Protein AF-A0A2E1HA72-F1 (afdb_monomer)

Solvent-accessible surface area (backbone atoms only — not comparable to full-atom values): 13567 Å² total; per-residue (Å²): 108,31,70,56,34,41,75,70,63,57,32,69,36,54,59,66,61,37,49,49,40,47,52,34,41,75,66,60,31,50,67,62,32,28,27,37,33,69,56,62,32,51,52,33,50,20,45,66,50,75,54,66,67,40,64,86,68,54,66,72,65,57,43,38,34,41,42,39,74,89,46,57,86,56,93,68,49,72,66,42,52,63,40,12,64,56,40,56,48,30,73,73,40,73,60,49,42,76,44,93,83,42,22,38,33,33,32,86,85,65,42,34,40,37,36,31,25,41,51,59,96,49,65,94,78,49,76,81,55,42,81,46,89,19,84,82,34,44,31,34,43,62,38,88,74,33,58,56,57,71,68,42,60,72,43,73,25,71,30,30,15,57,74,18,44,78,29,66,39,31,22,53,29,61,68,60,50,18,42,50,28,43,55,50,33,70,40,88,90,44,57,66,73,56,20,55,50,29,36,52,49,13,52,43,44,29,51,46,30,69,75,51,33,76,91,58,54,89,86,42,72,82,55,69,78,44,56,66,84,45,51,75,46,47,60,78,57,56,53,95,69,82,72,75,92,67,90,59

Secondary structure (DSSP, 8-state):
-HHHHHHTT---B-HHHHHHHHHHHHTT-BTTTEEEEGGGHHHHHHHHHTS---HHHH--SEEEEEE-GGGTTS---HHHHHHHHHHHHHHH-TT-EEPTTSSEEE-TT--EEEEEEEPPTTTTTSPP-BSS--TTPPBPEEETTHHHHHHS-EEEEEEEBTTS-EEEEEEE-HHHHHHHHHHHHT-TTS-HHHHHHHHHHHHHHHHHHHHH-TTS-TT-GGGGGS-HHHHTTHHHHS-SS--S----

Mean predicted aligned error: 5.71 Å

Foldseek 3Di:
DLVVLLVVVQADQAPLNQLLLVLCVVQVNDQQFKAWADLNVQLQLCQQQVHDADCVLNDDLEIEIEGDLVRLPDDTDPQCQACNSQSSSCVSPVQWDDDPPQQWIAGPVRRIYGAAYAADPCNPPDPFRFSYPHDSHGGHHHDHPCPVQSVADKDWGWGAHSSSDTGIHIHTDLLSQLLVLQLQLPDPPHDPVSSVSSNVSSLVSLLSCVPRVVVRDLPDPSCVSPDPSSNVCSCVSDDPDSPDDDRD

Radius of gyration: 17.94 Å; Cα contacts (8 Å, |Δi|>4): 443; chains: 1; bounding box: 42×53×46 Å

Nearest PDB structures (foldseek):
  8ezj-assembly1_B  TM=8.153E-01  e=5.989E+00  Saccharomyces cerevisiae
  8ezj-assembly1_A  TM=8.157E-01  e=6.329E+00  Saccharomyces cerevisiae
  7urr-assembly1_A  TM=7.270E-01  e=7.470E+00  Saccharomyces cerevisiae
  7ut4-assembly1_B  TM=7.333E-01  e=7.470E+00  Saccharomyces cerevisiae
  1b7e-assembly1_A-2  TM=2.853E-01  e=9.316E+00  Escherichia coli

Sequence (248 aa):
MAPVNRALGLGRVPVIAARIARRLLEERLLGTSVSIVGTNALFCYEAMAGGHFSNDLAATEDIDLLFDCRMRMQIVSEELSAAGLIGILKSVDRSFERLSGGFRVVNRDNYLVDLIAPMSKNAVRSPPQSLTDAEGDLVAAEIPGLQWLVSAPKVTAMAIDMRGLPVQLHCVDPRAFAVHKLWLSDRGDRDPPKRMRDRAQAMAVAQVVRRHLPNLRFDDRSLETLPKALRNRLSELSPEDPGPDADW

pLDDT: mean 88.09, std 10.03, range [52.41, 98.31]

Structure (mmCIF, N/CA/C/O backbone):
data_AF-A0A2E1HA72-F1
#
_entry.id   AF-A0A2E1HA72-F1
#
loop_
_atom_site.group_PDB
_atom_site.id
_atom_site.type_symbol
_atom_site.label_atom_id
_atom_site.label_alt_id
_atom_site.label_comp_id
_atom_site.label_asym_id
_atom_site.label_entity_id
_atom_site.label_seq_id
_atom_site.pdbx_PDB_ins_code
_atom_site.Cartn_x
_atom_site.Cartn_y
_atom_site.Cartn_z
_atom_site.occupancy
_atom_site.B_iso_or_equiv
_atom_site.auth_seq_id
_atom_site.auth_comp_id
_atom_site.auth_asym_id
_atom_site.auth_atom_id
_atom_site.pdbx_PDB_model_num
ATOM 1 N N . MET A 1 1 ? -17.181 -22.883 -2.810 1.00 76.56 1 MET A N 1
ATOM 2 C CA . MET A 1 1 ? -16.049 -22.407 -3.640 1.00 76.56 1 MET A CA 1
ATOM 3 C C . MET A 1 1 ? -14.733 -22.272 -2.876 1.00 76.56 1 MET A C 1
ATOM 5 O O . MET A 1 1 ? -13.730 -22.718 -3.405 1.00 76.56 1 MET A O 1
ATOM 9 N N . ALA A 1 2 ? -14.692 -21.763 -1.634 1.00 86.31 2 ALA A N 1
ATOM 10 C CA . ALA A 1 2 ? -13.410 -21.574 -0.929 1.00 86.31 2 ALA A CA 1
ATOM 11 C C . ALA A 1 2 ? -12.513 -22.829 -0.790 1.00 86.31 2 ALA A C 1
ATOM 13 O O . ALA A 1 2 ? -11.317 -22.719 -1.049 1.00 86.31 2 ALA A O 1
ATOM 14 N N . PRO A 1 3 ? -13.033 -24.032 -0.465 1.00 90.00 3 PRO A N 1
ATOM 15 C CA . PRO A 1 3 ? -12.208 -25.244 -0.450 1.00 90.00 3 PRO A CA 1
ATOM 16 C C . PRO A 1 3 ? -11.612 -25.596 -1.820 1.00 90.00 3 PRO A C 1
ATOM 18 O O . PRO A 1 3 ? -10.469 -26.029 -1.882 1.00 90.00 3 PRO A O 1
ATOM 21 N N . VAL A 1 4 ? -12.358 -25.353 -2.904 1.00 91.19 4 VAL A N 1
ATOM 22 C CA . VAL A 1 4 ? -11.904 -25.586 -4.285 1.00 91.19 4 VAL A CA 1
ATOM 23 C C . VAL A 1 4 ? -10.767 -24.631 -4.632 1.00 91.19 4 VAL A C 1
ATOM 25 O O . VAL A 1 4 ? -9.721 -25.071 -5.086 1.00 91.19 4 VAL A O 1
ATOM 28 N N . ASN A 1 5 ? -10.921 -23.341 -4.328 1.00 90.00 5 ASN A N 1
ATOM 29 C CA . ASN A 1 5 ? -9.884 -22.345 -4.593 1.00 90.00 5 ASN A CA 1
ATOM 30 C C . ASN A 1 5 ? -8.575 -22.651 -3.850 1.00 90.00 5 ASN A C 1
ATOM 32 O O . ASN A 1 5 ? -7.496 -22.462 -4.404 1.00 90.00 5 ASN A O 1
ATOM 36 N N . ARG A 1 6 ? -8.665 -23.159 -2.610 1.00 88.44 6 ARG A N 1
ATOM 37 C CA . ARG A 1 6 ? -7.486 -23.632 -1.869 1.00 88.44 6 ARG A CA 1
ATOM 38 C C . ARG A 1 6 ? -6.869 -24.873 -2.502 1.00 88.44 6 ARG A C 1
ATOM 40 O O . ARG A 1 6 ? -5.656 -24.928 -2.635 1.00 88.44 6 ARG A O 1
ATOM 47 N N . ALA A 1 7 ? -7.692 -25.849 -2.888 1.00 88.50 7 ALA A N 1
ATOM 48 C CA . ALA A 1 7 ? -7.218 -27.074 -3.530 1.00 88.50 7 ALA A CA 1
ATOM 49 C C . ALA A 1 7 ? -6.505 -26.796 -4.865 1.00 88.50 7 ALA A C 1
ATOM 51 O O . ALA A 1 7 ? -5.557 -27.493 -5.203 1.00 88.50 7 ALA A O 1
ATOM 52 N N . LEU A 1 8 ? -6.927 -25.753 -5.585 1.00 88.44 8 LEU A N 1
ATOM 53 C CA . LEU A 1 8 ? -6.305 -25.288 -6.826 1.00 88.44 8 LEU A CA 1
ATOM 54 C C . LEU A 1 8 ? -5.104 -24.347 -6.609 1.00 88.44 8 LEU A C 1
ATOM 56 O O . LEU A 1 8 ? -4.550 -23.853 -7.584 1.00 88.44 8 LEU A O 1
ATOM 60 N N . GLY A 1 9 ? -4.712 -24.060 -5.362 1.00 86.38 9 GLY A N 1
ATOM 61 C CA . GLY A 1 9 ? -3.560 -23.200 -5.067 1.00 86.38 9 GLY A CA 1
ATOM 62 C C . GLY A 1 9 ? -3.749 -21.719 -5.419 1.00 86.38 9 GLY A C 1
ATOM 63 O O . GLY A 1 9 ? -2.774 -20.982 -5.461 1.00 86.38 9 GLY A O 1
ATOM 64 N N . LEU A 1 10 ? -4.986 -21.258 -5.635 1.00 88.50 10 LEU A N 1
ATOM 65 C CA . LEU A 1 10 ? -5.275 -19.885 -6.082 1.00 88.50 10 LEU A CA 1
ATOM 66 C C . LEU A 1 10 ? -5.125 -18.830 -4.972 1.00 88.50 10 LEU A C 1
ATOM 68 O O . LEU A 1 10 ? -5.206 -17.632 -5.234 1.00 88.50 10 LEU A O 1
ATOM 72 N N . GLY A 1 11 ? -4.990 -19.261 -3.716 1.00 92.06 11 GLY A N 1
ATOM 73 C CA . GLY A 1 11 ? -4.939 -18.375 -2.556 1.00 92.06 11 GLY A CA 1
ATOM 74 C C . GLY A 1 11 ? -3.577 -17.707 -2.397 1.00 92.06 11 GLY A C 1
ATOM 75 O O . GLY A 1 11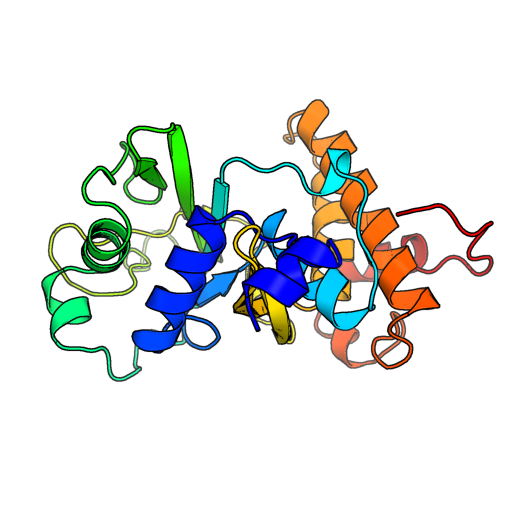 ? -2.599 -18.378 -2.078 1.00 92.06 11 GLY A O 1
ATOM 76 N N . ARG A 1 12 ? -3.537 -16.382 -2.553 1.00 92.50 12 ARG A N 1
ATOM 77 C CA . ARG A 1 12 ? -2.300 -15.583 -2.517 1.00 92.50 12 ARG A CA 1
ATOM 78 C C . ARG A 1 12 ? -2.311 -14.492 -1.459 1.00 92.50 12 ARG A C 1
ATOM 80 O O . ARG A 1 12 ? -1.316 -14.292 -0.773 1.00 92.50 12 ARG A O 1
ATOM 87 N N . VAL A 1 13 ? -3.448 -13.816 -1.284 1.00 96.12 13 VAL A N 1
ATOM 88 C CA . VAL A 1 13 ? -3.533 -12.666 -0.373 1.00 96.12 13 VAL A CA 1
ATOM 89 C C . VAL A 1 13 ? -3.449 -13.137 1.086 1.00 96.12 13 VAL A C 1
ATOM 91 O O . VAL A 1 13 ? -4.233 -14.017 1.476 1.00 96.12 13 VAL A O 1
ATOM 94 N N . PRO A 1 14 ? -2.578 -12.540 1.925 1.00 96.12 14 PRO A N 1
ATOM 95 C CA . PRO A 1 14 ? -2.540 -12.822 3.351 1.00 96.12 14 PRO A CA 1
ATOM 96 C C . PRO A 1 14 ? -3.916 -12.670 4.001 1.00 96.12 14 PRO A C 1
ATOM 98 O O . PRO A 1 14 ? -4.657 -11.729 3.718 1.00 96.12 14 PRO A O 1
ATOM 101 N N . VAL A 1 15 ? -4.276 -13.594 4.896 1.00 96.50 15 VAL A N 1
ATOM 102 C CA . VAL A 1 15 ? -5.634 -13.651 5.465 1.00 96.50 15 VAL A CA 1
ATOM 103 C C . VAL A 1 15 ? -5.998 -12.353 6.184 1.00 96.50 15 VAL A C 1
ATOM 105 O O . VAL A 1 15 ? -7.121 -11.873 6.046 1.00 96.50 15 VAL A O 1
ATOM 108 N N . ILE A 1 16 ? -5.065 -11.779 6.947 1.00 97.38 16 ILE A N 1
ATOM 109 C CA . ILE A 1 16 ? -5.300 -10.532 7.678 1.00 97.38 16 ILE A CA 1
ATOM 110 C C . ILE A 1 16 ? -5.476 -9.342 6.724 1.00 97.38 16 ILE A C 1
ATOM 112 O O . ILE A 1 16 ? -6.478 -8.636 6.842 1.00 97.38 16 ILE A O 1
ATOM 116 N N . ALA A 1 17 ? -4.614 -9.204 5.708 1.00 97.50 17 ALA A N 1
ATOM 117 C CA . ALA A 1 17 ? -4.738 -8.195 4.653 1.00 97.50 17 ALA A CA 1
ATOM 118 C C . ALA A 1 17 ? -6.097 -8.293 3.944 1.00 97.50 17 ALA A C 1
ATOM 120 O O . ALA A 1 17 ? -6.796 -7.296 3.768 1.00 97.50 17 ALA A O 1
ATOM 121 N N . ALA A 1 18 ? -6.523 -9.514 3.607 1.00 97.94 18 ALA A N 1
ATOM 122 C CA . ALA A 1 18 ? -7.797 -9.751 2.946 1.00 97.94 18 ALA A CA 1
ATOM 123 C C . ALA A 1 18 ? -9.003 -9.390 3.825 1.00 97.94 18 ALA A C 1
ATOM 125 O O . ALA A 1 18 ? -9.989 -8.842 3.334 1.00 97.94 18 ALA A O 1
ATOM 126 N N . ARG A 1 19 ? -8.944 -9.680 5.131 1.00 98.06 19 ARG A N 1
ATOM 127 C CA . ARG A 1 19 ? -10.002 -9.294 6.078 1.00 98.06 19 ARG A CA 1
ATOM 128 C C . ARG A 1 19 ? -10.087 -7.777 6.241 1.00 98.06 19 ARG A C 1
ATOM 130 O O . ARG A 1 19 ? -11.197 -7.256 6.251 1.00 98.06 19 ARG A O 1
ATOM 137 N N . ILE A 1 20 ? -8.946 -7.086 6.312 1.00 97.75 20 ILE A N 1
ATOM 138 C CA . ILE A 1 20 ? -8.890 -5.617 6.338 1.00 97.75 20 ILE A CA 1
ATOM 139 C C . ILE A 1 20 ? -9.499 -5.047 5.055 1.00 97.75 20 ILE A C 1
ATOM 141 O O . ILE A 1 20 ? -10.403 -4.223 5.134 1.00 97.75 20 ILE A O 1
ATOM 145 N N . ALA A 1 21 ? -9.082 -5.529 3.881 1.00 98.00 21 ALA A N 1
ATOM 146 C CA . ALA A 1 21 ? -9.599 -5.056 2.598 1.00 98.00 21 ALA A CA 1
ATOM 147 C C . ALA A 1 21 ? -11.123 -5.235 2.472 1.00 98.00 21 ALA A C 1
ATOM 149 O O . ALA A 1 21 ? -11.813 -4.299 2.074 1.00 98.00 21 ALA A O 1
ATOM 150 N N . ARG A 1 22 ? -11.667 -6.396 2.873 1.00 97.75 22 ARG A N 1
ATOM 151 C CA . ARG A 1 22 ? -13.124 -6.626 2.906 1.00 97.75 22 ARG A CA 1
ATOM 152 C C . ARG A 1 22 ? -13.832 -5.637 3.822 1.00 97.75 22 ARG A C 1
ATOM 154 O O . ARG A 1 22 ? -14.803 -5.024 3.399 1.00 97.75 22 ARG A O 1
ATOM 161 N N . ARG A 1 23 ? -13.320 -5.443 5.040 1.00 95.62 23 ARG A N 1
ATOM 162 C CA . ARG A 1 23 ? -13.934 -4.523 6.000 1.00 95.62 23 ARG A CA 1
ATOM 163 C C . ARG A 1 23 ? -13.892 -3.075 5.501 1.00 95.62 23 ARG A C 1
ATOM 165 O O . ARG A 1 23 ? -14.891 -2.377 5.580 1.00 95.62 23 ARG A O 1
ATOM 172 N N . LEU A 1 24 ? -12.778 -2.632 4.917 1.00 94.56 24 LEU A N 1
ATOM 173 C CA . LEU A 1 24 ? -12.675 -1.297 4.315 1.00 94.56 24 LEU A CA 1
ATOM 174 C C . LEU A 1 24 ? -13.608 -1.116 3.109 1.00 94.56 24 LEU A C 1
ATOM 176 O O . LEU A 1 24 ? -14.067 -0.004 2.858 1.00 94.56 24 LEU A O 1
ATOM 180 N N . LEU A 1 25 ? -13.876 -2.179 2.350 1.00 94.38 25 LEU A N 1
ATOM 181 C CA . LEU A 1 25 ? -14.833 -2.152 1.245 1.00 94.38 25 LEU A CA 1
ATOM 182 C C . LEU A 1 25 ? -16.283 -2.073 1.749 1.00 94.38 25 LEU A C 1
ATOM 184 O O . LEU A 1 25 ? -17.063 -1.291 1.212 1.00 94.38 25 LEU A O 1
ATOM 188 N N . GLU A 1 26 ? -16.633 -2.840 2.789 1.00 92.62 26 GLU A N 1
ATOM 189 C CA . GLU A 1 26 ? -17.944 -2.782 3.460 1.00 92.62 26 GLU A CA 1
ATOM 190 C C . GLU A 1 26 ? -18.249 -1.365 3.970 1.00 92.62 26 GLU A C 1
ATOM 192 O O . GLU A 1 26 ? -19.347 -0.854 3.753 1.00 92.62 26 GLU A O 1
ATOM 197 N N . GLU A 1 27 ? -17.245 -0.699 4.547 1.00 89.25 27 GLU A N 1
ATOM 198 C CA . GLU A 1 27 ? -17.323 0.689 5.026 1.00 89.25 27 GLU A CA 1
ATOM 199 C C . GLU A 1 27 ? -17.194 1.742 3.905 1.00 89.25 27 GLU A C 1
ATOM 201 O O . GLU A 1 27 ? -17.138 2.939 4.181 1.00 89.25 27 GLU A O 1
ATOM 206 N N . ARG A 1 28 ? -17.141 1.323 2.629 1.00 89.81 28 ARG A N 1
ATOM 207 C CA . ARG A 1 28 ? -17.008 2.197 1.443 1.00 89.81 28 ARG A CA 1
ATOM 208 C C . ARG A 1 28 ? -15.781 3.119 1.473 1.00 89.81 28 ARG A C 1
ATOM 210 O O . ARG A 1 28 ? -15.797 4.214 0.915 1.00 89.81 28 ARG A O 1
ATOM 217 N N . LEU A 1 29 ? -14.700 2.672 2.106 1.00 90.62 29 LEU A N 1
ATOM 218 C CA . LEU A 1 29 ? -13.422 3.386 2.147 1.00 90.62 29 LEU A CA 1
ATOM 219 C C . LEU A 1 29 ? -12.485 2.944 1.031 1.00 90.62 29 LEU A C 1
ATOM 221 O O . LEU A 1 29 ? -11.860 3.775 0.364 1.00 90.62 29 LEU A O 1
ATOM 225 N N . LEU A 1 30 ? -12.380 1.629 0.829 1.00 93.88 30 LEU A N 1
ATOM 226 C CA . LEU A 1 30 ? -11.466 1.055 -0.148 1.00 93.88 30 LEU A CA 1
ATOM 227 C C . LEU A 1 30 ? -11.945 1.349 -1.575 1.00 93.88 30 LEU A C 1
ATOM 229 O O . LEU A 1 30 ? -13.051 0.986 -1.957 1.00 93.88 30 LEU A O 1
ATOM 233 N N . GLY A 1 31 ? -11.088 1.993 -2.367 1.00 89.50 31 GLY A N 1
ATOM 234 C CA . GLY A 1 31 ? -11.409 2.456 -3.719 1.00 89.50 31 GLY A CA 1
ATOM 235 C C . GLY A 1 31 ? -12.044 3.840 -3.777 1.00 89.50 31 GLY A C 1
ATOM 236 O O . GLY A 1 31 ? -12.343 4.321 -4.867 1.00 89.50 31 GLY A O 1
ATOM 237 N N . THR A 1 32 ? -12.241 4.482 -2.627 1.00 89.19 32 THR A N 1
ATOM 238 C CA . THR A 1 32 ? -12.922 5.771 -2.518 1.00 89.19 32 THR A CA 1
ATOM 239 C C . THR A 1 32 ? -12.019 6.797 -1.851 1.00 89.19 32 THR A C 1
ATOM 241 O O . THR A 1 32 ? -11.465 7.658 -2.529 1.00 89.19 32 THR A O 1
ATOM 244 N N . SER A 1 33 ? -11.816 6.679 -0.540 1.00 89.06 33 SER A N 1
ATOM 245 C CA . SER A 1 33 ? -10.907 7.532 0.228 1.00 89.06 33 SER A CA 1
ATOM 246 C C . SER A 1 33 ? -9.554 6.867 0.463 1.00 89.06 33 SER A C 1
ATOM 248 O O . SER A 1 33 ? -8.567 7.562 0.683 1.00 89.06 33 SER A O 1
ATOM 250 N N . VAL A 1 34 ? -9.480 5.536 0.381 1.00 92.88 34 VAL A N 1
ATOM 251 C CA . VAL A 1 34 ? -8.259 4.761 0.610 1.00 92.88 34 VAL A CA 1
ATOM 252 C C . VAL A 1 34 ? -7.985 3.823 -0.561 1.00 92.88 34 VAL A C 1
ATOM 254 O O . VAL A 1 34 ? -8.894 3.229 -1.134 1.00 92.88 34 VAL A O 1
ATOM 257 N N . SER A 1 35 ? -6.716 3.658 -0.922 1.00 95.81 35 SER A N 1
ATOM 258 C CA . SER A 1 35 ? -6.252 2.627 -1.860 1.00 95.81 35 SER A CA 1
ATOM 259 C C . SER A 1 35 ? -5.101 1.833 -1.253 1.00 95.81 35 SER A C 1
ATOM 261 O O . SER A 1 35 ? -4.278 2.389 -0.532 1.00 95.81 35 SER A O 1
ATOM 263 N N . ILE A 1 36 ? -5.012 0.546 -1.578 1.00 97.19 36 ILE A N 1
ATOM 264 C CA . ILE A 1 36 ? -3.886 -0.303 -1.187 1.00 97.19 36 ILE A CA 1
ATOM 265 C C . ILE A 1 36 ? -2.674 0.060 -2.048 1.00 97.19 36 ILE A C 1
ATOM 267 O O . ILE A 1 36 ? -2.761 0.173 -3.276 1.00 97.19 36 ILE A O 1
ATOM 271 N N . VAL A 1 37 ? -1.534 0.251 -1.392 1.00 96.00 37 VAL A N 1
ATOM 272 C CA . VAL A 1 37 ? -0.237 0.494 -2.030 1.00 96.00 37 VAL A CA 1
ATOM 273 C C . VAL A 1 37 ? 0.825 -0.423 -1.419 1.00 96.00 37 VAL A C 1
ATOM 275 O O . VAL A 1 37 ? 0.505 -1.375 -0.708 1.00 96.00 37 VAL A O 1
ATOM 278 N N . GLY A 1 38 ? 2.095 -0.193 -1.757 1.00 93.69 38 GLY A N 1
ATOM 279 C CA . GLY A 1 38 ? 3.188 -1.025 -1.258 1.00 93.69 38 GLY A CA 1
ATOM 280 C C . GLY A 1 38 ? 3.124 -2.454 -1.798 1.00 93.69 38 GLY A C 1
ATOM 281 O O . GLY A 1 38 ? 2.580 -2.704 -2.874 1.00 93.69 38 GLY A O 1
ATOM 282 N N . THR A 1 39 ? 3.706 -3.400 -1.067 1.00 95.12 39 THR A N 1
ATOM 283 C CA . THR A 1 39 ? 3.839 -4.792 -1.528 1.00 95.12 39 THR A CA 1
ATOM 284 C C . THR A 1 39 ? 2.485 -5.469 -1.764 1.00 95.12 39 THR A C 1
ATOM 286 O O . THR A 1 39 ? 2.346 -6.234 -2.714 1.00 95.12 39 THR A O 1
ATOM 289 N N . ASN A 1 40 ? 1.445 -5.133 -0.993 1.00 96.75 40 ASN A N 1
ATOM 290 C CA . ASN A 1 40 ? 0.113 -5.730 -1.163 1.00 96.75 40 ASN A CA 1
ATOM 291 C C . ASN A 1 40 ? -0.551 -5.384 -2.507 1.00 96.75 40 ASN A C 1
ATOM 293 O O . ASN A 1 40 ? -1.447 -6.106 -2.946 1.00 96.75 40 ASN A O 1
ATOM 297 N N . ALA A 1 41 ? -0.106 -4.323 -3.192 1.00 97.62 41 ALA A N 1
ATOM 298 C CA . ALA A 1 41 ? -0.587 -4.015 -4.535 1.00 97.62 41 ALA A CA 1
ATOM 299 C C . ALA A 1 41 ? -0.221 -5.110 -5.553 1.00 97.62 41 ALA A C 1
ATOM 301 O O . ALA A 1 41 ? -0.970 -5.312 -6.509 1.00 97.62 41 ALA A O 1
ATOM 302 N N . LEU A 1 42 ? 0.864 -5.861 -5.315 1.00 97.56 42 LEU A N 1
ATOM 303 C CA . LEU A 1 42 ? 1.286 -6.959 -6.184 1.00 97.56 42 LEU A CA 1
ATOM 304 C C . LEU A 1 42 ? 0.188 -8.014 -6.341 1.00 97.56 42 LEU A C 1
ATOM 306 O O . LEU A 1 42 ? -0.063 -8.436 -7.461 1.00 97.56 42 LEU A O 1
ATOM 310 N N . PHE A 1 43 ? -0.549 -8.356 -5.279 1.00 97.44 43 PHE A N 1
ATOM 311 C CA . PHE A 1 43 ? -1.649 -9.327 -5.360 1.00 97.44 43 PHE A CA 1
ATOM 312 C C . PHE A 1 43 ? -2.814 -8.865 -6.249 1.00 97.44 43 PHE A C 1
ATOM 314 O O . PHE A 1 43 ? -3.529 -9.683 -6.826 1.00 97.44 43 PHE A O 1
ATOM 321 N N . CYS A 1 44 ? -3.020 -7.551 -6.378 1.00 97.81 44 CYS A N 1
ATOM 322 C CA . CYS A 1 44 ? -3.987 -7.011 -7.332 1.00 97.81 44 CYS A CA 1
ATOM 323 C C . CYS A 1 44 ? -3.486 -7.224 -8.763 1.00 97.81 44 CYS A C 1
ATOM 325 O O . CYS A 1 44 ? -4.241 -7.668 -9.623 1.00 97.81 44 CYS A O 1
ATOM 327 N N . TYR A 1 45 ? -2.196 -6.987 -9.002 1.00 97.75 45 TYR A N 1
ATOM 328 C CA . TYR A 1 45 ? -1.584 -7.168 -10.316 1.00 97.75 45 TYR A CA 1
ATOM 329 C C . TYR A 1 45 ? -1.475 -8.649 -10.712 1.00 97.75 45 TYR A C 1
ATOM 331 O O . TYR A 1 45 ? -1.712 -8.962 -11.873 1.00 97.75 45 TYR A O 1
ATOM 339 N N . GLU A 1 46 ? -1.229 -9.558 -9.758 1.00 96.25 46 GLU A N 1
ATOM 340 C CA . GLU A 1 46 ? -1.351 -11.017 -9.938 1.00 96.25 46 GLU A CA 1
ATOM 341 C C . GLU A 1 46 ? -2.735 -11.382 -10.487 1.00 96.25 46 GLU A C 1
ATOM 343 O O . GLU A 1 46 ? -2.854 -12.042 -11.520 1.00 96.25 46 GLU A O 1
ATOM 348 N N . ALA A 1 47 ? -3.791 -10.892 -9.826 1.00 96.56 47 ALA A N 1
ATOM 349 C CA . ALA A 1 47 ? -5.171 -11.161 -10.212 1.00 96.56 47 ALA A CA 1
ATOM 350 C C . ALA A 1 47 ? -5.543 -10.553 -11.576 1.00 96.56 47 ALA A C 1
ATOM 352 O O . ALA A 1 47 ? -6.325 -11.148 -12.312 1.00 96.56 47 ALA A O 1
ATOM 353 N N . MET A 1 48 ? -4.982 -9.392 -11.932 1.00 97.12 48 MET A N 1
ATOM 354 C CA . MET A 1 48 ? -5.175 -8.788 -13.257 1.00 97.12 48 MET A CA 1
ATOM 355 C C . MET A 1 48 ? -4.460 -9.571 -14.363 1.00 97.12 48 MET A C 1
ATOM 357 O O . MET A 1 48 ? -4.999 -9.701 -15.459 1.00 97.12 48 MET A O 1
ATOM 361 N N . ALA A 1 49 ? -3.245 -10.051 -14.093 1.00 95.25 49 ALA A N 1
ATOM 362 C CA . ALA A 1 49 ? -2.379 -10.693 -15.079 1.00 95.25 49 ALA A CA 1
ATOM 363 C C . ALA A 1 49 ? -2.606 -12.208 -15.212 1.00 95.25 49 ALA A C 1
ATOM 365 O O . ALA A 1 49 ? -2.163 -12.801 -16.193 1.00 95.25 49 ALA A O 1
ATOM 366 N N . GLY A 1 50 ? -3.277 -12.837 -14.243 1.00 92.44 50 GLY A N 1
ATOM 367 C CA . GLY A 1 50 ? -3.508 -14.282 -14.233 1.00 92.44 50 GLY A CA 1
ATOM 368 C C . GLY A 1 50 ? -2.260 -15.104 -13.891 1.00 92.44 50 GLY A C 1
ATOM 369 O O . GLY A 1 50 ? -2.107 -16.208 -14.405 1.00 92.44 50 GLY A O 1
ATOM 370 N N . GLY A 1 51 ? -1.372 -14.577 -13.042 1.00 91.31 51 GLY A N 1
ATOM 371 C CA . GLY A 1 51 ? -0.140 -15.250 -12.609 1.00 91.31 51 GLY A CA 1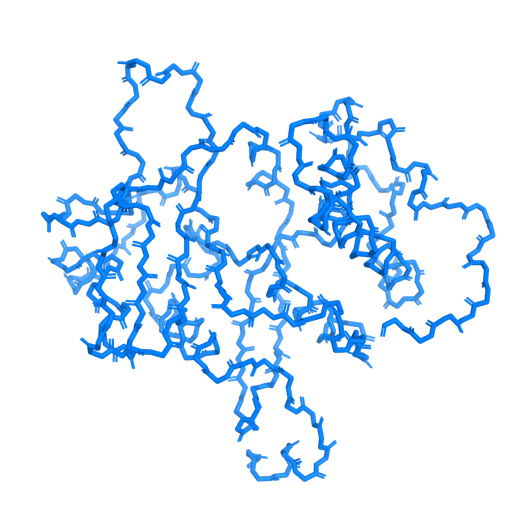
ATOM 372 C C . GLY A 1 51 ? 0.273 -14.856 -11.190 1.00 91.31 51 GLY A C 1
ATOM 373 O O . GLY A 1 51 ? -0.481 -14.175 -10.493 1.00 91.31 51 GLY A O 1
ATOM 374 N N . HIS A 1 52 ? 1.457 -15.280 -10.749 1.00 92.38 52 HIS A N 1
ATOM 375 C CA . HIS A 1 52 ? 1.958 -15.023 -9.396 1.00 92.38 52 HIS A CA 1
ATOM 376 C C . HIS A 1 52 ? 3.350 -14.424 -9.437 1.00 92.38 52 HIS A C 1
ATOM 378 O O . HIS A 1 52 ? 4.166 -14.904 -10.210 1.00 92.38 52 HIS A O 1
ATOM 384 N N . PHE A 1 53 ? 3.597 -13.433 -8.57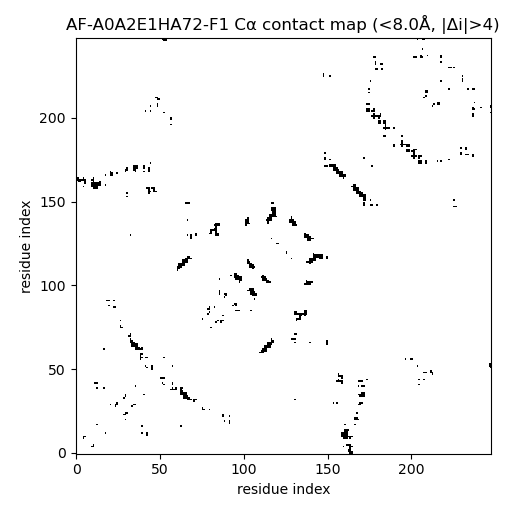5 1.00 93.69 53 PHE A N 1
ATOM 385 C CA . PHE A 1 53 ? 4.953 -13.002 -8.274 1.00 93.69 53 PHE A CA 1
ATOM 386 C C . PHE A 1 53 ? 5.626 -14.026 -7.360 1.00 93.69 53 PHE A C 1
ATOM 388 O O . PHE A 1 53 ? 4.990 -14.657 -6.503 1.00 93.69 53 PHE A O 1
ATOM 395 N N . SER A 1 54 ? 6.942 -14.115 -7.470 1.00 91.44 54 SER A N 1
ATOM 396 C CA . SER A 1 54 ? 7.815 -14.830 -6.559 1.00 91.44 54 SER A CA 1
ATOM 397 C C . SER A 1 54 ? 7.546 -14.411 -5.112 1.00 91.44 54 SER A C 1
ATOM 399 O O . SER A 1 54 ? 7.283 -13.245 -4.791 1.00 91.44 54 SER A O 1
ATOM 401 N N . ASN A 1 55 ? 7.611 -15.384 -4.201 1.00 87.88 55 ASN A N 1
ATOM 402 C CA . ASN A 1 55 ? 7.310 -15.139 -2.790 1.00 87.88 55 ASN A CA 1
ATOM 403 C C . ASN A 1 55 ? 8.249 -14.088 -2.176 1.00 87.88 55 ASN A C 1
ATOM 405 O O . ASN A 1 55 ? 7.808 -13.309 -1.339 1.00 87.88 55 ASN A O 1
ATOM 409 N N . ASP A 1 56 ? 9.497 -13.999 -2.638 1.00 88.94 56 ASP A N 1
ATOM 410 C CA . ASP A 1 56 ? 10.470 -13.010 -2.159 1.00 88.94 56 ASP A CA 1
ATOM 411 C C . ASP A 1 56 ? 10.068 -11.562 -2.492 1.00 88.94 56 ASP A C 1
ATOM 413 O O . ASP A 1 56 ? 10.376 -10.635 -1.733 1.00 88.94 56 ASP A O 1
ATOM 417 N N . LEU 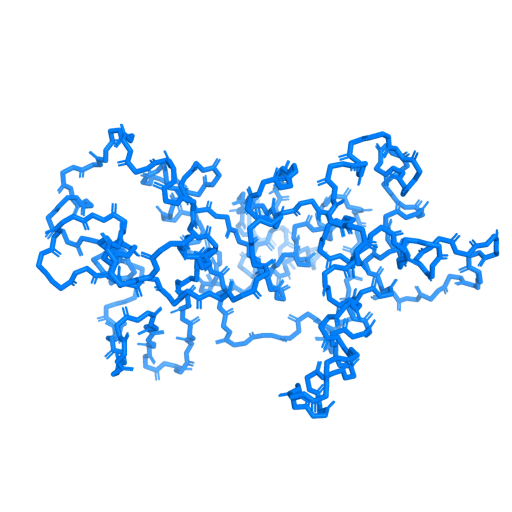A 1 57 ? 9.357 -11.353 -3.608 1.00 89.81 57 LEU A N 1
ATOM 418 C CA . LEU A 1 57 ? 8.820 -10.046 -3.991 1.00 89.81 57 LEU A CA 1
ATOM 419 C C . LEU A 1 57 ? 7.523 -9.711 -3.256 1.00 89.81 57 LEU A C 1
ATOM 421 O O . LEU A 1 57 ? 7.312 -8.544 -2.914 1.00 89.81 57 LEU A O 1
ATOM 425 N N . ALA A 1 58 ? 6.667 -10.713 -3.042 1.00 89.00 58 ALA A N 1
ATOM 426 C CA . ALA A 1 58 ? 5.339 -10.555 -2.453 1.00 89.00 58 ALA A CA 1
ATOM 427 C C . ALA A 1 58 ? 5.313 -10.656 -0.917 1.00 89.00 58 ALA A C 1
ATOM 429 O O . ALA A 1 58 ? 4.298 -10.319 -0.309 1.00 89.00 58 ALA A O 1
ATOM 430 N N . ALA A 1 59 ? 6.400 -11.094 -0.275 1.00 87.81 59 ALA A N 1
ATOM 431 C CA . ALA A 1 59 ? 6.482 -11.207 1.177 1.00 87.81 59 ALA A CA 1
ATOM 432 C C . ALA A 1 59 ? 6.320 -9.838 1.860 1.00 87.81 59 ALA A C 1
ATOM 434 O O . ALA A 1 59 ? 7.086 -8.898 1.626 1.00 87.81 59 ALA A O 1
ATOM 435 N N . THR A 1 60 ? 5.313 -9.738 2.726 1.00 89.75 60 THR A N 1
ATOM 436 C CA . THR A 1 60 ? 5.017 -8.553 3.534 1.00 89.75 60 THR A CA 1
ATOM 437 C C . THR A 1 60 ? 4.322 -8.954 4.838 1.00 89.75 60 THR A C 1
ATOM 439 O O . THR A 1 60 ? 3.488 -9.860 4.861 1.00 89.75 60 THR A O 1
ATOM 442 N N . GLU A 1 61 ? 4.669 -8.251 5.914 1.00 91.31 61 GLU A N 1
ATOM 443 C CA . GLU A 1 61 ? 4.025 -8.314 7.235 1.00 91.31 61 GLU A CA 1
ATOM 444 C C . GLU A 1 61 ? 3.283 -7.001 7.554 1.00 91.31 61 GLU A C 1
ATOM 446 O O . GLU A 1 61 ? 2.967 -6.698 8.704 1.00 91.31 61 GLU A O 1
ATOM 451 N N . ASP A 1 62 ? 3.010 -6.204 6.522 1.00 95.19 62 ASP A N 1
ATOM 452 C CA . ASP A 1 62 ? 2.325 -4.924 6.610 1.00 95.19 62 ASP A CA 1
ATOM 453 C C . ASP A 1 62 ? 1.225 -4.788 5.550 1.00 95.19 62 ASP A C 1
ATOM 455 O O . ASP A 1 62 ? 1.032 -5.652 4.688 1.00 95.19 62 ASP A O 1
ATOM 459 N N . ILE A 1 63 ? 0.449 -3.711 5.645 1.00 96.50 63 ILE A N 1
ATOM 460 C CA . ILE A 1 63 ? -0.383 -3.182 4.567 1.00 96.50 63 ILE A CA 1
ATOM 461 C C . ILE A 1 63 ? -0.344 -1.657 4.603 1.00 96.50 63 ILE A C 1
ATOM 463 O O . ILE A 1 63 ? -0.683 -1.029 5.607 1.00 96.50 63 ILE A O 1
ATOM 467 N N . ASP A 1 64 ? 0.047 -1.068 3.475 1.00 95.81 64 ASP A N 1
ATOM 468 C CA . ASP A 1 64 ? 0.057 0.376 3.282 1.00 95.81 64 ASP A CA 1
ATOM 469 C C . ASP A 1 64 ? -1.268 0.840 2.666 1.00 95.81 64 ASP A C 1
ATOM 471 O O . ASP A 1 64 ? -1.677 0.402 1.582 1.00 95.81 64 ASP A O 1
ATOM 475 N N . LEU A 1 65 ? -1.917 1.778 3.343 1.00 96.44 65 LEU A N 1
ATOM 476 C CA . LEU A 1 65 ? -3.165 2.407 2.944 1.00 96.44 65 LEU A CA 1
ATOM 477 C C . LEU A 1 65 ? -2.889 3.856 2.543 1.00 96.44 65 LEU A C 1
ATOM 479 O O . LEU A 1 65 ? -2.607 4.712 3.381 1.00 96.44 65 LEU A O 1
ATOM 483 N N . LEU A 1 66 ? -2.988 4.143 1.246 1.00 95.19 66 LEU A N 1
ATOM 484 C CA . LEU A 1 66 ? -2.878 5.497 0.715 1.00 95.19 66 LEU A CA 1
ATOM 485 C C . LEU A 1 66 ? -4.213 6.226 0.860 1.00 95.19 66 LEU A C 1
ATOM 487 O O . LEU A 1 66 ? -5.172 5.900 0.158 1.00 95.19 66 LEU A O 1
ATOM 491 N N . PHE A 1 67 ? -4.246 7.231 1.727 1.00 93.25 67 PHE A N 1
ATOM 492 C CA . PHE A 1 67 ? -5.382 8.114 1.943 1.00 93.25 67 PHE A CA 1
ATOM 493 C C . PHE A 1 67 ? -5.394 9.274 0.940 1.00 93.25 67 PHE A C 1
ATOM 495 O O . PHE A 1 67 ? -4.407 9.995 0.771 1.00 93.25 67 PHE A O 1
ATOM 502 N N . ASP A 1 68 ? -6.537 9.472 0.286 1.00 89.25 68 ASP A N 1
ATOM 503 C CA . ASP A 1 68 ? -6.839 10.654 -0.512 1.00 89.25 68 ASP A CA 1
ATOM 504 C C . ASP A 1 68 ? -7.661 11.651 0.309 1.00 89.25 68 ASP A C 1
ATOM 506 O O . ASP A 1 68 ? -8.893 11.604 0.350 1.00 89.25 68 ASP A O 1
ATOM 510 N N . CYS A 1 69 ? -6.972 12.604 0.935 1.00 80.44 69 CYS A N 1
ATOM 511 C CA . CYS A 1 69 ? -7.595 13.636 1.762 1.00 80.44 69 CYS A CA 1
ATOM 512 C C . CYS A 1 69 ? -8.580 14.543 1.004 1.00 80.44 69 CYS A C 1
ATOM 514 O O . CYS A 1 69 ? -9.415 15.195 1.629 1.00 80.44 69 CYS A O 1
ATOM 516 N N . ARG A 1 70 ? -8.549 14.565 -0.337 1.00 79.50 70 ARG A N 1
ATOM 517 C CA . ARG A 1 70 ? -9.530 15.300 -1.158 1.00 79.50 70 ARG A CA 1
ATOM 518 C C . ARG A 1 70 ? -10.914 14.650 -1.110 1.00 79.50 70 ARG A C 1
ATOM 520 O O . ARG A 1 70 ? -11.910 15.323 -1.351 1.00 79.50 70 ARG A O 1
ATOM 527 N N . MET A 1 71 ? -10.973 13.361 -0.776 1.00 74.12 71 MET A N 1
ATOM 528 C CA . MET A 1 71 ? -12.200 12.565 -0.708 1.00 74.12 71 MET A CA 1
ATOM 529 C C . MET A 1 71 ? -12.810 12.521 0.702 1.00 74.12 71 MET A C 1
ATOM 531 O O . MET A 1 71 ? -13.721 11.737 0.953 1.00 74.12 71 MET A O 1
ATOM 535 N N . ARG A 1 72 ? -12.353 13.380 1.626 1.00 63.81 72 ARG A N 1
ATOM 536 C CA . ARG A 1 72 ? -12.818 13.437 3.028 1.00 63.81 72 ARG A CA 1
ATOM 537 C C . ARG A 1 72 ? -14.309 13.792 3.185 1.00 63.81 72 ARG A C 1
ATOM 539 O O . ARG A 1 72 ? -14.881 13.548 4.234 1.00 63.81 72 ARG A O 1
ATOM 546 N N . MET A 1 73 ? -14.943 14.334 2.143 1.00 52.41 73 MET A N 1
ATOM 547 C CA . MET A 1 73 ? -16.342 14.801 2.142 1.00 52.41 73 MET A CA 1
ATOM 548 C C . MET A 1 73 ? -17.384 13.713 1.813 1.00 52.41 73 MET A C 1
ATOM 550 O O . MET A 1 73 ? -18.531 14.040 1.505 1.00 52.41 73 MET A O 1
ATOM 554 N N . GLN A 1 74 ? -17.013 12.432 1.811 1.00 62.34 74 GLN A N 1
ATOM 555 C CA . GLN A 1 74 ? -17.967 11.357 1.528 1.00 62.34 74 GLN A CA 1
ATOM 556 C C . GLN A 1 74 ? -18.748 10.939 2.777 1.00 62.34 74 GLN A C 1
ATOM 558 O O . GLN A 1 74 ? -18.247 11.038 3.893 1.00 62.34 74 GLN A O 1
ATOM 563 N N . ILE A 1 75 ? -19.990 10.480 2.579 1.00 59.25 75 ILE A N 1
ATOM 564 C CA . ILE A 1 75 ? -20.853 9.983 3.657 1.00 59.25 75 ILE A CA 1
ATOM 565 C C . ILE A 1 75 ? -20.170 8.770 4.294 1.00 59.25 75 ILE A C 1
ATOM 567 O O . ILE A 1 75 ? -20.119 7.695 3.696 1.00 59.25 75 ILE A O 1
ATOM 571 N N . VAL A 1 76 ? -19.640 8.970 5.496 1.00 68.19 76 VAL A N 1
ATOM 572 C CA . VAL A 1 76 ? -19.072 7.921 6.344 1.00 68.19 76 VAL A CA 1
ATOM 573 C C . VAL A 1 76 ? -20.179 7.253 7.158 1.00 68.19 76 VAL A C 1
ATOM 575 O O . VAL A 1 76 ? -21.197 7.878 7.460 1.00 68.19 76 VAL A O 1
ATOM 578 N N . SER A 1 77 ? -20.006 5.975 7.500 1.00 69.25 77 SER A N 1
ATOM 579 C CA . SER A 1 77 ? -20.921 5.285 8.415 1.00 69.25 77 SER A CA 1
ATOM 580 C C . SER A 1 77 ? -20.871 5.914 9.815 1.00 69.25 77 SER A C 1
ATOM 582 O O . SER A 1 77 ? -19.865 6.514 10.202 1.00 69.25 77 SER A O 1
ATOM 584 N N . GLU A 1 78 ? -21.943 5.767 10.602 1.00 70.00 78 GLU A N 1
ATOM 585 C CA . GLU A 1 78 ? -21.949 6.208 12.007 1.00 70.00 78 GLU A CA 1
ATOM 586 C C . GLU A 1 78 ? -20.850 5.505 12.821 1.00 70.00 78 GLU A C 1
ATOM 588 O O . GLU A 1 78 ? -20.182 6.139 13.636 1.00 70.00 78 GLU A O 1
ATOM 593 N N . GLU A 1 79 ? -20.604 4.216 12.548 1.00 70.06 79 GLU A N 1
ATOM 594 C CA . GLU A 1 79 ? -19.532 3.435 13.178 1.00 70.06 79 GLU A CA 1
ATOM 595 C C . GLU A 1 79 ? -18.156 4.047 12.888 1.00 70.06 79 GLU A C 1
ATOM 597 O O . GLU A 1 79 ? -17.364 4.258 13.809 1.00 70.06 79 GLU A O 1
ATOM 602 N N . LEU A 1 80 ? -17.886 4.390 11.626 1.00 74.44 80 LEU A N 1
ATOM 603 C CA . LEU A 1 80 ? -16.639 5.037 11.241 1.00 74.44 80 LEU A CA 1
ATOM 604 C C . LEU A 1 80 ? -16.518 6.438 11.849 1.00 74.44 80 LEU A C 1
ATOM 606 O O . LEU A 1 80 ? -15.452 6.786 12.347 1.00 74.44 80 LEU A O 1
ATOM 610 N N . SER A 1 81 ? -17.599 7.219 11.868 1.00 72.56 81 SER A N 1
ATOM 611 C CA . SER A 1 81 ? -17.602 8.548 12.488 1.00 72.56 81 SER A CA 1
ATOM 612 C C . SER A 1 81 ? -17.332 8.506 13.994 1.00 72.56 81 SER A C 1
ATOM 614 O O . SER A 1 81 ? -16.800 9.474 14.531 1.00 72.56 81 SER A O 1
ATOM 616 N N . ALA A 1 82 ? -17.716 7.428 14.679 1.00 70.69 82 ALA A N 1
ATOM 617 C CA . ALA A 1 82 ? -17.529 7.284 16.119 1.00 70.69 82 ALA A CA 1
ATOM 618 C C . ALA A 1 82 ? -16.170 6.670 16.488 1.00 70.69 82 ALA A C 1
ATOM 620 O O . ALA A 1 82 ? -15.567 7.070 17.481 1.00 70.69 82 ALA A O 1
ATOM 621 N N . ALA A 1 83 ? -15.692 5.687 15.720 1.00 77.50 83 ALA A N 1
ATOM 622 C CA . ALA A 1 83 ? -14.541 4.865 16.102 1.00 77.50 83 ALA A CA 1
ATOM 623 C C . ALA A 1 83 ? -13.305 5.040 15.200 1.00 77.50 83 ALA A C 1
ATOM 625 O O . ALA A 1 83 ? -12.237 4.496 15.506 1.00 77.50 83 ALA A O 1
ATOM 626 N N . GLY A 1 84 ? -13.429 5.779 14.095 1.00 85.50 84 GLY A N 1
ATOM 627 C CA . GLY A 1 84 ? -12.357 6.006 13.131 1.00 85.50 84 GLY A CA 1
ATOM 628 C C . GLY A 1 84 ? -11.843 4.725 12.463 1.00 85.50 84 GLY A C 1
ATOM 629 O O . GLY A 1 84 ? -12.406 3.632 12.595 1.00 85.50 84 GLY A O 1
ATOM 630 N N . LEU A 1 85 ? -10.705 4.833 11.772 1.00 88.06 85 LEU A N 1
ATOM 631 C CA . LEU A 1 85 ? -10.043 3.692 11.133 1.00 88.06 85 LEU A CA 1
ATOM 632 C C . LEU A 1 85 ? -9.609 2.637 12.163 1.00 88.06 85 LEU A C 1
ATOM 634 O O . LEU A 1 85 ? -9.675 1.440 11.890 1.00 88.06 85 LEU A O 1
ATOM 638 N N . ILE A 1 86 ? -9.202 3.051 13.367 1.00 90.31 86 ILE A N 1
ATOM 639 C CA . ILE A 1 86 ? -8.805 2.107 14.421 1.00 90.31 86 ILE A CA 1
ATOM 640 C C . ILE A 1 86 ? -9.970 1.223 14.872 1.00 90.31 86 ILE A C 1
ATOM 642 O O . ILE A 1 86 ? -9.762 0.040 15.129 1.00 90.31 86 ILE A O 1
ATOM 646 N N . GLY A 1 87 ? -11.190 1.762 14.945 1.00 90.19 87 GLY A N 1
ATOM 647 C CA . GLY A 1 87 ? -12.388 0.994 15.267 1.00 90.19 87 GLY A CA 1
ATOM 648 C C . GLY A 1 87 ? -12.660 -0.091 14.234 1.00 90.19 87 GLY A C 1
ATOM 649 O O . GLY A 1 87 ? -12.844 -1.259 14.588 1.00 90.19 87 GLY A O 1
ATOM 650 N N . ILE A 1 88 ? -12.564 0.279 12.954 1.00 91.31 88 ILE A N 1
ATOM 651 C CA . ILE A 1 88 ? -12.684 -0.645 11.824 1.00 91.31 88 ILE A CA 1
ATOM 652 C C . ILE A 1 88 ? -11.632 -1.752 11.930 1.00 91.31 88 ILE A C 1
ATOM 654 O O . ILE A 1 88 ? -11.973 -2.934 11.872 1.00 91.31 88 ILE A O 1
ATOM 658 N N . LEU A 1 89 ? -10.362 -1.406 12.148 1.00 94.19 89 LEU A N 1
ATOM 659 C CA . LEU A 1 89 ? -9.293 -2.397 12.299 1.00 94.19 89 LEU A CA 1
ATOM 660 C C . LEU A 1 89 ? -9.546 -3.313 13.504 1.00 94.19 89 LEU A C 1
ATOM 662 O O . LEU A 1 89 ? -9.458 -4.533 13.374 1.00 94.19 89 LEU A O 1
ATOM 666 N N . LYS A 1 90 ? -9.985 -2.766 14.644 1.00 94.56 90 LYS A N 1
ATOM 667 C CA . LYS A 1 90 ? -10.351 -3.549 15.835 1.00 94.56 90 LYS A CA 1
ATOM 668 C C . LYS A 1 90 ? -11.544 -4.485 15.625 1.00 94.56 90 LYS A C 1
ATOM 670 O O . LYS A 1 90 ? -11.637 -5.501 16.314 1.00 94.56 90 LYS A O 1
ATOM 675 N N . SER A 1 91 ? -12.447 -4.185 14.690 1.00 94.06 91 SER A N 1
ATOM 676 C CA . SER A 1 91 ? -13.516 -5.114 14.288 1.00 94.06 91 SER A CA 1
ATOM 677 C C . SER A 1 91 ? -12.971 -6.336 13.530 1.00 94.06 91 SER A C 1
ATOM 679 O O . SER A 1 91 ? -13.537 -7.427 13.618 1.00 94.06 91 SER A O 1
ATOM 681 N N . VAL A 1 92 ? -11.829 -6.185 12.846 1.00 96.31 92 VAL A N 1
ATOM 682 C CA . VAL A 1 92 ? -11.106 -7.281 12.187 1.00 96.31 92 VAL A CA 1
ATOM 683 C C . VAL A 1 92 ? -10.267 -8.067 13.197 1.00 96.31 92 VAL A C 1
ATOM 685 O O . VAL A 1 92 ? -10.335 -9.298 13.236 1.00 96.31 92 VAL A O 1
ATOM 688 N N . ASP A 1 93 ? -9.492 -7.387 14.034 1.00 96.94 93 ASP A N 1
ATOM 689 C CA . ASP A 1 93 ? -8.704 -8.001 15.104 1.00 96.94 93 ASP A CA 1
ATOM 690 C C . ASP A 1 93 ? -8.668 -7.077 16.322 1.00 96.94 93 ASP A C 1
ATOM 692 O O . ASP A 1 93 ? -8.105 -5.986 16.288 1.00 96.94 93 ASP A O 1
ATOM 696 N N . ARG A 1 94 ? -9.253 -7.534 17.432 1.00 96.38 94 ARG A N 1
ATOM 697 C CA . ARG A 1 94 ? -9.372 -6.750 18.669 1.00 96.38 94 ARG A CA 1
ATOM 698 C C . ARG A 1 94 ? -8.025 -6.335 19.265 1.00 96.38 94 ARG A C 1
ATOM 700 O O . ARG A 1 94 ? -8.009 -5.389 20.045 1.00 96.38 94 ARG A O 1
ATOM 707 N N . SER A 1 95 ? -6.937 -7.021 18.910 1.00 96.56 95 SER A N 1
ATOM 708 C CA . SER A 1 95 ? -5.586 -6.732 19.400 1.00 96.56 95 SER A CA 1
ATOM 709 C C . SER A 1 95 ? -4.878 -5.589 18.672 1.00 96.56 95 SER A C 1
ATOM 711 O O . SER A 1 95 ? -3.755 -5.263 19.036 1.00 96.56 95 SER A O 1
ATOM 713 N N . PHE A 1 96 ? -5.495 -4.983 17.653 1.00 95.81 96 PHE A N 1
ATOM 714 C CA . PHE A 1 96 ? -4.913 -3.816 16.998 1.00 95.81 96 PHE A CA 1
ATOM 715 C C . PHE A 1 96 ? -4.778 -2.636 17.964 1.00 95.81 96 PHE A C 1
ATOM 717 O O . PHE A 1 96 ? -5.764 -2.147 18.521 1.00 95.81 96 PHE A O 1
ATOM 724 N N . GLU A 1 97 ? -3.562 -2.124 18.092 1.00 93.56 97 GLU A N 1
ATOM 725 C CA . GLU A 1 97 ? -3.216 -0.970 18.908 1.00 93.56 97 GLU A CA 1
ATOM 726 C C . GLU A 1 97 ? -2.402 0.039 18.108 1.00 93.56 97 GLU A C 1
ATOM 728 O O . GLU A 1 97 ? -1.663 -0.292 17.180 1.00 93.56 97 GLU A O 1
ATOM 733 N N . ARG A 1 98 ? -2.564 1.312 18.455 1.00 91.50 98 ARG A N 1
ATOM 734 C CA . ARG A 1 98 ? -1.845 2.402 17.799 1.00 91.50 98 ARG A CA 1
ATOM 735 C C . ARG A 1 98 ? -0.429 2.468 18.327 1.00 91.50 98 ARG A C 1
ATOM 737 O O . ARG A 1 98 ? -0.222 2.450 19.537 1.00 91.50 98 ARG A O 1
ATOM 744 N N . LEU A 1 99 ? 0.520 2.657 17.422 1.00 88.75 99 LEU A N 1
ATOM 745 C CA . LEU A 1 99 ? 1.876 3.017 17.801 1.00 88.75 99 LEU A CA 1
ATOM 746 C C . LEU A 1 99 ? 2.019 4.532 17.973 1.00 88.75 99 LEU A C 1
ATOM 748 O O . LEU A 1 99 ? 1.205 5.333 17.495 1.00 88.75 99 LEU A O 1
ATOM 752 N N . SER A 1 100 ? 3.084 4.929 18.669 1.00 75.94 100 SER A N 1
ATOM 753 C CA . SER A 1 100 ? 3.472 6.331 18.792 1.00 75.94 100 SER A CA 1
ATOM 754 C C . SER A 1 100 ? 3.678 6.948 17.401 1.00 75.94 100 SER A C 1
ATOM 756 O O . SER A 1 100 ? 4.293 6.351 16.520 1.00 75.94 100 SER A O 1
ATOM 758 N N . GLY A 1 101 ? 3.113 8.139 17.182 1.00 70.62 101 GLY A N 1
ATOM 759 C CA . GLY A 1 101 ? 3.119 8.822 15.880 1.00 70.62 101 GLY A CA 1
ATOM 760 C C . GLY A 1 101 ? 1.786 8.794 15.124 1.00 70.62 101 GLY A C 1
ATOM 761 O O . GLY A 1 101 ? 1.625 9.559 14.181 1.00 70.62 101 GLY A O 1
ATOM 762 N N . GLY A 1 102 ? 0.807 7.980 15.541 1.00 79.88 102 GLY A N 1
ATOM 763 C CA . GLY A 1 102 ? -0.602 8.115 15.129 1.00 79.88 102 GLY A CA 1
ATOM 764 C C . GLY A 1 102 ? -0.974 7.620 13.722 1.00 79.88 102 GLY A C 1
ATOM 765 O O . GLY A 1 102 ? -2.165 7.476 13.449 1.00 79.88 102 GLY A O 1
ATOM 766 N N . PHE A 1 103 ? 0.005 7.313 12.867 1.00 86.56 103 PHE A N 1
ATOM 767 C CA . PHE A 1 103 ? -0.209 6.825 11.495 1.00 86.56 103 PHE A CA 1
ATOM 768 C C . PHE A 1 103 ? -0.148 5.300 11.342 1.00 86.56 103 PHE A C 1
ATOM 770 O O . PHE A 1 103 ? -0.542 4.776 10.303 1.00 86.56 103 PHE A O 1
ATOM 777 N N . ARG A 1 104 ? 0.354 4.595 12.362 1.00 93.50 104 ARG A N 1
ATOM 778 C CA . ARG A 1 104 ? 0.623 3.154 12.330 1.00 93.50 104 ARG A CA 1
ATOM 779 C C . ARG A 1 104 ? -0.158 2.416 13.407 1.00 93.50 104 ARG A C 1
ATOM 781 O O . ARG A 1 104 ? -0.207 2.852 14.561 1.00 93.50 104 ARG A O 1
ATOM 788 N N . VAL A 1 105 ? -0.713 1.268 13.035 1.00 94.50 105 VAL A N 1
ATOM 789 C CA . VAL A 1 105 ? -1.374 0.314 13.935 1.00 94.50 105 VAL A CA 1
ATOM 790 C C . VAL A 1 105 ? -0.659 -1.029 13.855 1.00 94.50 105 VAL A C 1
ATOM 792 O O . VAL A 1 105 ? -0.212 -1.418 12.781 1.00 94.50 105 VAL A O 1
ATOM 795 N N . VAL A 1 106 ? -0.560 -1.738 14.973 1.00 96.69 106 VAL A N 1
ATOM 796 C CA . VAL A 1 106 ? 0.041 -3.073 15.069 1.00 96.69 106 VAL A CA 1
ATOM 797 C C . VAL A 1 106 ? -0.908 -4.020 15.798 1.00 96.69 106 VAL A C 1
ATOM 799 O O . VAL A 1 106 ? -1.581 -3.590 16.731 1.00 96.69 106 VAL A O 1
ATOM 802 N N . ASN A 1 107 ? -1.012 -5.282 15.378 1.00 97.12 107 ASN A N 1
ATOM 803 C CA . ASN A 1 107 ? -1.729 -6.309 16.149 1.00 97.12 107 ASN A CA 1
ATOM 804 C C . ASN A 1 107 ? -0.767 -7.166 16.991 1.00 97.12 107 ASN A C 1
ATOM 806 O O . ASN A 1 107 ? 0.452 -7.031 16.909 1.00 97.12 107 ASN A O 1
ATOM 810 N N . ARG A 1 108 ? -1.310 -8.107 17.773 1.00 97.12 108 ARG A N 1
ATOM 811 C CA . ARG A 1 108 ? -0.507 -9.040 18.593 1.00 97.12 108 ARG A CA 1
ATOM 812 C C . ARG A 1 108 ? 0.463 -9.933 17.807 1.00 97.12 108 ARG A C 1
ATOM 814 O O . ARG A 1 108 ? 1.394 -10.461 18.402 1.00 97.12 108 ARG A O 1
ATOM 821 N N . ASP A 1 109 ? 0.234 -10.111 16.506 1.00 96.00 109 ASP A N 1
ATOM 822 C CA . ASP A 1 109 ? 1.076 -10.913 15.611 1.00 96.00 109 ASP A CA 1
ATOM 823 C C . ASP A 1 109 ? 2.135 -10.046 14.899 1.00 96.00 109 ASP A C 1
ATOM 825 O O . ASP A 1 109 ? 2.761 -10.494 13.944 1.00 96.00 109 ASP A O 1
ATOM 829 N N . ASN A 1 110 ? 2.331 -8.801 15.354 1.00 95.69 110 ASN A N 1
ATOM 830 C CA . ASN A 1 110 ? 3.195 -7.777 14.757 1.00 95.69 110 ASN A CA 1
ATOM 831 C C . ASN A 1 110 ? 2.807 -7.352 13.331 1.00 95.69 110 ASN A C 1
ATOM 833 O O . ASN A 1 110 ? 3.601 -6.704 12.653 1.00 95.69 110 ASN A O 1
ATOM 837 N N . TYR A 1 111 ? 1.583 -7.651 12.882 1.00 96.75 111 TYR A N 1
ATOM 838 C CA . TYR A 1 111 ? 1.096 -7.206 11.581 1.00 96.75 111 TYR A CA 1
ATOM 839 C C . TYR A 1 111 ? 0.817 -5.704 11.599 1.00 96.75 111 TYR A C 1
ATOM 841 O O . TYR A 1 111 ? 0.051 -5.220 12.442 1.00 96.75 111 TYR A O 1
ATOM 849 N N . LEU A 1 112 ? 1.421 -4.972 10.665 1.00 96.75 112 LEU A N 1
ATOM 850 C CA . LEU A 1 112 ? 1.361 -3.513 10.621 1.00 96.75 112 LEU A CA 1
ATOM 851 C C . LEU A 1 112 ? 0.318 -3.006 9.623 1.00 96.75 112 LEU A C 1
ATOM 853 O O . LEU A 1 112 ? 0.177 -3.519 8.517 1.00 96.75 112 LEU A O 1
ATOM 857 N N . VAL A 1 113 ? -0.385 -1.944 9.998 1.00 96.88 113 VAL A N 1
ATOM 858 C CA . VAL A 1 113 ? -1.249 -1.173 9.101 1.00 96.88 113 VAL A CA 1
ATOM 859 C C . VAL A 1 113 ? -0.771 0.268 9.116 1.00 96.88 113 VAL A C 1
ATOM 861 O O . VAL A 1 113 ? -0.817 0.919 10.162 1.00 96.88 113 VAL A O 1
ATOM 864 N N . ASP A 1 114 ? -0.337 0.756 7.960 1.00 95.44 114 ASP A N 1
ATOM 865 C CA . ASP A 1 114 ? 0.159 2.116 7.783 1.00 95.44 114 ASP A CA 1
ATOM 866 C C . ASP A 1 114 ? -0.845 2.965 7.013 1.00 95.44 114 ASP A C 1
ATOM 868 O O . ASP A 1 114 ? -1.251 2.616 5.907 1.00 95.44 114 ASP A O 1
ATOM 872 N N . LEU A 1 115 ? -1.224 4.109 7.582 1.00 94.88 115 LEU A N 1
ATOM 873 C CA . LEU A 1 115 ? -1.989 5.134 6.885 1.00 94.88 115 LEU A CA 1
ATOM 874 C C . LEU A 1 115 ? -1.030 6.215 6.386 1.00 94.88 115 LEU A C 1
ATOM 876 O O . LEU A 1 115 ? -0.404 6.919 7.178 1.00 94.88 115 LEU A O 1
ATOM 880 N N . ILE A 1 116 ? -0.927 6.368 5.070 1.00 94.06 116 ILE A N 1
ATOM 881 C CA . ILE A 1 116 ? -0.027 7.333 4.434 1.00 94.06 116 ILE A CA 1
ATOM 882 C C . ILE A 1 116 ? -0.804 8.270 3.522 1.00 94.06 116 ILE A C 1
ATOM 884 O O . ILE A 1 116 ? -1.806 7.885 2.925 1.00 94.06 116 ILE A O 1
ATOM 888 N N . ALA A 1 117 ? -0.331 9.500 3.378 1.00 92.88 117 ALA A N 1
ATOM 889 C CA . ALA A 1 117 ? -0.956 10.490 2.516 1.00 92.88 117 ALA A CA 1
ATOM 890 C C . ALA A 1 117 ? 0.092 11.365 1.809 1.00 92.88 117 ALA A C 1
ATOM 892 O O . ALA A 1 117 ? 1.249 11.439 2.238 1.00 92.88 117 ALA A O 1
ATOM 893 N N . PRO A 1 118 ? -0.270 12.036 0.704 1.00 90.31 118 PRO A N 1
ATOM 894 C CA . PRO A 1 118 ? 0.570 13.069 0.114 1.00 90.31 118 PRO A CA 1
ATOM 895 C C . PRO A 1 118 ? 0.893 14.179 1.106 1.00 90.31 118 PRO A C 1
ATOM 897 O O . PRO A 1 118 ? 0.026 14.621 1.855 1.00 90.31 118 PRO A O 1
ATOM 900 N N . MET A 1 119 ? 2.123 14.684 1.039 1.00 86.00 119 MET A N 1
ATOM 901 C CA . MET A 1 119 ? 2.499 15.881 1.782 1.00 86.00 119 MET A CA 1
ATOM 902 C C . MET A 1 119 ? 1.620 17.074 1.395 1.00 86.00 119 MET A C 1
ATOM 904 O O . MET A 1 119 ? 1.452 17.391 0.212 1.00 86.00 119 MET A O 1
ATOM 908 N N . SER A 1 120 ? 1.087 17.746 2.409 1.00 79.88 120 SER A N 1
ATOM 909 C CA . SER A 1 120 ? 0.302 18.960 2.259 1.00 79.88 120 SER A CA 1
ATOM 910 C C . SER A 1 120 ? 1.164 20.071 1.663 1.00 79.88 120 SER A C 1
ATOM 912 O O . SER A 1 120 ? 2.282 20.315 2.115 1.00 79.88 120 SER A O 1
ATOM 914 N N . LYS A 1 121 ? 0.630 20.820 0.685 1.00 70.69 121 LYS A N 1
ATOM 915 C CA . LYS A 1 121 ? 1.354 21.949 0.058 1.00 70.69 121 LYS A CA 1
ATOM 916 C C . LYS A 1 121 ? 1.846 22.982 1.082 1.00 70.69 121 LYS A C 1
ATOM 918 O O . LYS A 1 121 ? 2.884 23.592 0.866 1.00 70.69 121 LYS A O 1
ATOM 923 N N . ASN A 1 122 ? 1.105 23.158 2.180 1.00 70.62 122 ASN A N 1
ATOM 924 C CA . ASN A 1 122 ? 1.444 24.046 3.290 1.00 70.62 122 ASN A CA 1
ATOM 925 C C . ASN A 1 122 ? 1.324 23.294 4.623 1.00 70.62 122 ASN A C 1
ATOM 927 O O . ASN A 1 122 ? 0.344 23.490 5.344 1.00 70.62 122 ASN A O 1
ATOM 931 N N . ALA A 1 123 ? 2.302 22.448 4.957 1.00 63.62 123 ALA A N 1
ATOM 932 C CA . ALA A 1 123 ? 2.284 21.617 6.170 1.00 63.62 123 ALA A CA 1
ATOM 933 C C . ALA A 1 123 ? 2.003 22.406 7.469 1.00 63.62 123 ALA A C 1
ATOM 935 O O . ALA A 1 123 ? 1.294 21.927 8.339 1.00 63.62 123 ALA A O 1
ATOM 936 N N . VAL A 1 124 ? 2.473 23.657 7.572 1.00 63.72 124 VAL A N 1
ATOM 937 C CA . VAL A 1 124 ? 2.267 24.520 8.757 1.00 63.72 124 VAL A CA 1
ATOM 938 C C . VAL A 1 124 ? 0.807 24.969 8.934 1.00 63.72 124 VAL A C 1
ATOM 940 O O . VAL A 1 124 ? 0.388 25.283 10.042 1.00 63.72 124 VAL A O 1
ATOM 943 N N . ARG A 1 125 ? 0.030 25.045 7.846 1.00 62.59 125 ARG A N 1
ATOM 944 C CA . ARG A 1 125 ? -1.352 25.566 7.854 1.00 62.59 125 ARG A CA 1
ATOM 945 C C . ARG A 1 125 ? -2.409 24.504 7.575 1.00 62.59 125 ARG A C 1
ATOM 947 O O . ARG A 1 125 ? -3.595 24.811 7.648 1.00 62.59 125 ARG A O 1
ATOM 954 N N . SER A 1 126 ? -1.996 23.305 7.185 1.00 71.06 126 SER A N 1
ATOM 955 C CA . SER A 1 126 ? -2.926 22.246 6.805 1.00 71.06 126 SER A CA 1
ATOM 956 C C . SER A 1 126 ? -3.293 21.442 8.050 1.00 71.06 126 SER A C 1
ATOM 958 O O . SER A 1 126 ? -2.404 21.144 8.849 1.00 71.06 126 SER A O 1
ATOM 960 N N . PRO A 1 127 ? -4.579 21.115 8.257 1.00 73.31 127 PRO A N 1
ATOM 961 C CA . PRO A 1 127 ? -4.965 20.253 9.362 1.00 73.31 127 PRO A CA 1
ATOM 962 C C . PRO A 1 127 ? -4.345 18.855 9.189 1.00 73.31 127 PRO A C 1
ATOM 964 O O . PRO A 1 127 ? -4.074 18.453 8.052 1.00 73.31 127 PRO A O 1
ATOM 967 N N . PRO A 1 128 ? -4.157 18.097 10.286 1.00 79.31 128 PRO A N 1
ATOM 968 C CA . PRO A 1 128 ? -3.761 16.695 10.213 1.00 79.31 128 PRO A CA 1
ATOM 969 C C . PRO A 1 128 ? -4.660 15.911 9.250 1.00 79.31 128 PRO A C 1
ATOM 971 O O . PRO A 1 128 ? -5.884 16.072 9.251 1.00 79.31 128 PRO A O 1
ATOM 974 N N . GLN A 1 129 ? -4.058 15.066 8.414 1.00 83.25 129 GLN A N 1
ATOM 975 C CA . GLN A 1 129 ? -4.798 14.282 7.429 1.00 83.25 129 GLN A CA 1
ATOM 976 C C . GLN A 1 129 ? -5.361 13.012 8.069 1.00 83.25 129 GLN A C 1
ATOM 978 O O . GLN A 1 129 ? -4.737 11.957 8.022 1.00 83.25 129 GLN A O 1
ATOM 983 N N . SER A 1 130 ? -6.550 13.122 8.653 1.00 83.75 130 SER A N 1
ATOM 984 C CA . SER A 1 130 ? -7.286 11.994 9.236 1.00 83.75 130 SER A CA 1
ATOM 985 C C . SER A 1 130 ? -8.500 11.619 8.388 1.00 83.75 130 SER A C 1
ATOM 987 O O . SER A 1 130 ? -9.084 12.468 7.709 1.00 83.75 130 SER A O 1
ATOM 989 N N . LEU A 1 131 ? -8.907 10.350 8.447 1.00 79.81 131 LEU A N 1
ATOM 990 C CA . LEU A 1 131 ? -10.110 9.862 7.764 1.00 79.81 131 LEU A CA 1
ATOM 991 C C . LEU A 1 131 ? -11.380 10.493 8.340 1.00 79.81 131 LEU A C 1
ATOM 993 O O . LEU A 1 131 ? -12.262 10.894 7.585 1.00 79.81 131 LEU A O 1
ATOM 997 N N . THR A 1 132 ? -11.436 10.632 9.661 1.00 79.38 132 THR A N 1
ATOM 998 C CA . THR A 1 132 ? -12.556 11.217 10.404 1.00 79.38 132 THR A CA 1
ATOM 999 C C . THR A 1 132 ? -12.067 12.270 11.397 1.00 79.38 132 THR A C 1
ATOM 1001 O O . THR A 1 132 ? -10.862 12.503 11.523 1.00 79.38 132 THR A O 1
ATOM 1004 N N . ASP A 1 133 ? -13.006 12.923 12.082 1.00 75.69 133 ASP A N 1
ATOM 1005 C CA . ASP A 1 133 ? -12.731 13.798 13.228 1.00 75.69 133 ASP A CA 1
ATOM 1006 C C . ASP A 1 133 ? -12.906 13.061 14.572 1.00 75.69 133 ASP A C 1
ATOM 1008 O O . ASP A 1 133 ? -12.922 13.695 15.627 1.00 75.69 133 ASP A O 1
ATOM 1012 N N . ALA A 1 134 ? -13.051 11.726 14.551 1.00 76.19 134 ALA A N 1
ATOM 1013 C CA . ALA A 1 134 ? -13.207 10.930 15.761 1.00 76.19 134 ALA A CA 1
ATOM 1014 C C . ALA A 1 134 ? -11.982 11.084 16.676 1.00 76.19 134 ALA A C 1
ATOM 1016 O O . ALA A 1 134 ? -10.830 11.095 16.222 1.00 76.19 134 ALA A O 1
ATOM 1017 N N . GLU A 1 135 ? -12.229 11.189 17.982 1.00 72.50 135 GLU A N 1
ATOM 1018 C CA . GLU A 1 135 ? -11.154 11.316 18.958 1.00 72.50 135 GLU A CA 1
ATOM 1019 C C . GLU A 1 135 ? -10.282 10.061 18.937 1.00 72.50 135 GLU A C 1
ATOM 1021 O O . GLU A 1 135 ? -10.758 8.931 19.060 1.00 72.50 135 GLU A O 1
ATOM 1026 N N . GLY A 1 136 ? -8.981 10.266 18.737 1.00 72.75 136 GLY A N 1
ATOM 1027 C CA . GLY A 1 136 ? -8.071 9.158 18.521 1.00 72.75 136 GLY A CA 1
ATOM 1028 C C . GLY A 1 136 ? -8.407 8.392 17.245 1.00 72.75 136 GLY A C 1
ATOM 1029 O O . GLY A 1 136 ? -8.398 7.167 17.291 1.00 72.75 136 GLY A O 1
ATOM 1030 N N . ASP A 1 137 ? -8.673 9.076 16.122 1.00 80.62 137 ASP A N 1
ATOM 1031 C CA . ASP A 1 137 ? -8.558 8.529 14.760 1.00 80.62 137 ASP A CA 1
ATOM 1032 C C . ASP A 1 137 ? -7.108 8.597 14.235 1.00 80.62 137 ASP A C 1
ATOM 1034 O O . ASP A 1 137 ? -6.249 9.267 14.812 1.00 80.62 137 ASP A O 1
ATOM 1038 N N . LEU A 1 138 ? -6.772 7.765 13.243 1.00 85.38 138 LEU A N 1
ATOM 1039 C CA . LEU A 1 138 ? -5.430 7.695 12.680 1.00 85.38 138 LEU A CA 1
ATOM 1040 C C . LEU A 1 138 ? -5.144 8.975 11.905 1.00 85.38 138 LEU A C 1
ATOM 1042 O O . LEU A 1 138 ? -5.969 9.425 11.111 1.00 85.38 138 LEU A O 1
ATOM 1046 N N . VAL A 1 139 ? -3.948 9.515 12.114 1.00 88.12 139 VAL A N 1
ATOM 1047 C CA . VAL A 1 139 ? -3.433 10.658 11.363 1.00 88.12 139 VAL A CA 1
ATOM 1048 C C . VAL A 1 139 ? -2.454 10.111 10.345 1.00 88.12 139 VAL A C 1
ATOM 1050 O O . VAL A 1 139 ? -1.469 9.492 10.730 1.00 88.12 139 VAL A O 1
ATOM 1053 N N . ALA A 1 140 ? -2.709 10.315 9.059 1.00 90.25 140 ALA A N 1
ATOM 1054 C CA . ALA A 1 140 ? -1.857 9.792 8.007 1.00 90.25 140 ALA A CA 1
ATOM 1055 C C . ALA A 1 140 ? -0.444 10.390 8.069 1.00 90.25 140 ALA A C 1
ATOM 1057 O O . ALA A 1 140 ? -0.267 11.597 8.253 1.00 90.25 140 ALA A O 1
ATOM 1058 N N . ALA A 1 141 ? 0.568 9.551 7.845 1.00 89.75 141 ALA A N 1
ATOM 1059 C CA . ALA A 1 141 ? 1.928 10.023 7.635 1.00 89.75 141 ALA A CA 1
ATOM 1060 C C . ALA A 1 141 ? 2.027 10.718 6.274 1.00 89.75 141 ALA A C 1
ATOM 1062 O O . ALA A 1 141 ? 1.789 10.116 5.225 1.00 89.75 141 ALA A O 1
ATOM 1063 N N . GLU A 1 142 ? 2.413 11.989 6.289 1.00 89.38 142 GLU A N 1
ATOM 1064 C CA . GLU A 1 142 ? 2.625 12.770 5.077 1.00 89.38 142 GLU A CA 1
ATOM 1065 C C . GLU A 1 142 ? 3.966 12.423 4.424 1.00 89.38 142 GLU A C 1
ATOM 1067 O O . GLU A 1 142 ? 5.036 12.735 4.950 1.00 89.38 142 GLU A O 1
ATOM 1072 N N . ILE A 1 143 ? 3.919 11.798 3.246 1.00 86.69 143 ILE A N 1
ATOM 1073 C CA . ILE A 1 143 ? 5.115 11.336 2.539 1.00 86.69 143 ILE A CA 1
ATOM 1074 C C . ILE A 1 143 ? 5.359 12.191 1.283 1.00 86.69 143 ILE A C 1
ATOM 1076 O O . ILE A 1 143 ? 4.500 12.266 0.387 1.00 86.69 143 ILE A O 1
ATOM 1080 N N . PRO A 1 144 ? 6.551 12.813 1.160 1.00 82.12 144 PRO A N 1
ATOM 1081 C CA . PRO A 1 144 ? 6.957 13.512 -0.049 1.00 82.12 144 PRO A CA 1
ATOM 1082 C C . PRO A 1 144 ? 6.908 12.596 -1.269 1.00 82.12 144 PRO A C 1
ATOM 1084 O O . PRO A 1 144 ? 7.528 11.533 -1.311 1.00 82.12 144 PRO A O 1
ATOM 1087 N N . GLY A 1 145 ? 6.191 13.050 -2.290 1.00 80.44 145 GLY A N 1
ATOM 1088 C CA . GLY A 1 145 ? 6.061 12.335 -3.548 1.00 80.44 145 GLY A CA 1
ATOM 1089 C C . GLY A 1 145 ? 4.855 11.406 -3.658 1.00 80.44 145 GLY A C 1
ATOM 1090 O O . GLY A 1 145 ? 4.630 10.849 -4.717 1.00 80.44 145 GLY A O 1
ATOM 1091 N N . LEU A 1 146 ? 3.979 11.277 -2.661 1.00 87.44 146 LEU A N 1
ATOM 1092 C CA . LEU A 1 146 ? 2.741 10.505 -2.884 1.00 87.44 146 LEU A CA 1
ATOM 1093 C C . LEU A 1 146 ? 1.667 11.265 -3.681 1.00 87.44 146 LEU A C 1
ATOM 1095 O O . LEU A 1 146 ? 0.682 10.669 -4.111 1.00 87.44 146 LEU A O 1
ATOM 1099 N N . GLN A 1 147 ? 1.864 12.561 -3.958 1.00 86.38 147 GLN A N 1
ATOM 1100 C CA . GLN A 1 147 ? 0.883 13.407 -4.656 1.00 86.38 147 GLN A CA 1
ATOM 1101 C C . GLN A 1 147 ? 0.518 12.899 -6.059 1.00 86.38 147 GLN A C 1
ATOM 1103 O O . GLN A 1 147 ? -0.634 13.014 -6.490 1.00 86.38 147 GLN A O 1
ATOM 1108 N N . TRP A 1 148 ? 1.486 12.335 -6.781 1.00 86.12 148 TRP A N 1
ATOM 1109 C CA . TRP A 1 148 ? 1.225 11.735 -8.088 1.00 86.12 148 TRP A CA 1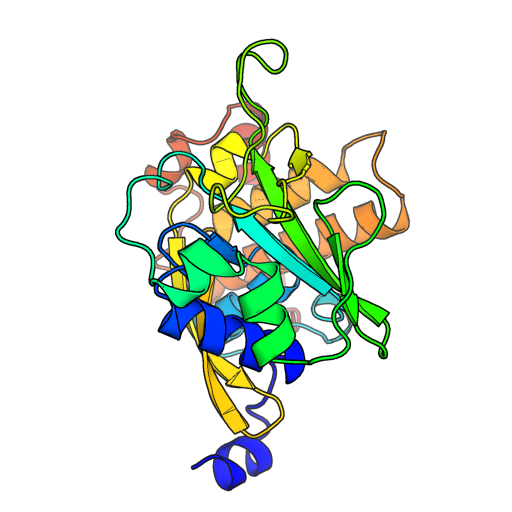
ATOM 1110 C C . TRP A 1 148 ? 0.599 10.351 -7.954 1.00 86.12 148 TRP A C 1
ATOM 1112 O O . TRP A 1 148 ? -0.258 10.007 -8.754 1.00 86.12 148 TRP A O 1
ATOM 1122 N N . LEU A 1 149 ? 0.965 9.579 -6.928 1.00 87.75 149 LEU A N 1
ATOM 1123 C CA . LEU A 1 149 ? 0.445 8.230 -6.722 1.00 87.75 149 LEU A CA 1
ATOM 1124 C C . LEU A 1 149 ? -1.041 8.260 -6.334 1.00 87.75 149 LEU A C 1
ATOM 1126 O O . LEU A 1 149 ? -1.843 7.469 -6.835 1.00 87.75 149 LEU A O 1
ATOM 1130 N N . VAL A 1 150 ? -1.438 9.241 -5.515 1.00 89.19 150 VAL A N 1
ATOM 1131 C CA . VAL A 1 150 ? -2.852 9.468 -5.188 1.00 89.19 150 VAL A CA 1
ATOM 1132 C C . VAL A 1 150 ? -3.649 9.929 -6.411 1.00 89.19 150 VAL A C 1
ATOM 1134 O O . VAL A 1 150 ? -4.808 9.558 -6.556 1.00 89.19 150 VAL A O 1
ATOM 1137 N N . SER A 1 151 ? -3.026 10.671 -7.332 1.00 87.56 151 SER A N 1
ATOM 1138 C CA . SER A 1 151 ? -3.683 11.193 -8.543 1.00 87.56 151 SER A CA 1
ATOM 1139 C C . SER A 1 151 ? -3.617 10.239 -9.737 1.00 87.56 151 SER A C 1
ATOM 1141 O O . SER A 1 151 ? -4.336 10.442 -10.709 1.00 87.56 151 SER A O 1
ATOM 1143 N N . ALA A 1 152 ? -2.770 9.210 -9.673 1.00 87.56 152 ALA A N 1
ATOM 1144 C CA . ALA A 1 152 ? -2.673 8.189 -10.702 1.00 87.56 152 ALA A CA 1
ATOM 1145 C C . ALA A 1 152 ? -3.996 7.415 -10.820 1.00 87.56 152 ALA A C 1
ATOM 1147 O O . ALA A 1 152 ? -4.706 7.276 -9.808 1.00 87.56 152 ALA A O 1
ATOM 1148 N N . PRO A 1 153 ? -4.303 6.862 -12.010 1.00 87.31 153 PRO A N 1
ATOM 1149 C CA . PRO A 1 153 ? -5.429 5.956 -12.177 1.00 87.31 153 PRO A CA 1
ATOM 1150 C C . PRO A 1 153 ? -5.426 4.851 -11.114 1.00 87.31 153 PRO A C 1
ATOM 1152 O O . PRO A 1 153 ? -4.382 4.468 -10.574 1.00 87.31 153 PRO A O 1
ATOM 1155 N N . LYS A 1 154 ? -6.617 4.368 -10.773 1.00 92.00 154 LYS A N 1
ATOM 1156 C CA . LYS A 1 154 ? -6.797 3.253 -9.843 1.00 92.00 154 LYS A CA 1
ATOM 1157 C C . LYS A 1 154 ? -7.211 2.021 -10.625 1.00 92.00 154 LYS A C 1
ATOM 1159 O O . LYS A 1 154 ? -7.880 2.129 -11.650 1.00 92.00 154 LYS A O 1
ATOM 1164 N N . VAL A 1 155 ? -6.808 0.863 -10.128 1.00 96.31 155 VAL A N 1
ATOM 1165 C CA . VAL A 1 155 ? -7.183 -0.438 -10.675 1.00 96.31 155 VAL A CA 1
ATOM 1166 C C . VAL A 1 155 ? -7.887 -1.254 -9.605 1.00 96.31 155 VAL A C 1
ATOM 1168 O O . VAL A 1 155 ? -7.644 -1.089 -8.405 1.00 96.31 155 VAL A O 1
ATOM 1171 N N . THR A 1 156 ? -8.760 -2.144 -10.055 1.00 97.75 156 THR A N 1
ATOM 1172 C CA . THR A 1 156 ? -9.524 -3.031 -9.188 1.00 97.75 156 THR A CA 1
ATOM 1173 C C . THR A 1 156 ? -9.449 -4.443 -9.732 1.00 97.75 156 THR A C 1
ATOM 1175 O O . THR A 1 156 ? -9.617 -4.647 -10.933 1.00 97.75 156 THR A O 1
ATOM 1178 N N . ALA A 1 157 ? -9.225 -5.411 -8.848 1.00 97.69 157 ALA A N 1
ATOM 1179 C CA . ALA A 1 157 ? -9.217 -6.822 -9.203 1.00 97.69 157 ALA A CA 1
ATOM 1180 C C . ALA A 1 157 ? -9.800 -7.682 -8.080 1.00 97.69 157 ALA A C 1
ATOM 1182 O O . ALA A 1 157 ? -9.715 -7.336 -6.898 1.00 97.69 157 ALA A O 1
ATOM 1183 N N . MET A 1 158 ? -10.389 -8.814 -8.464 1.00 97.75 158 MET A N 1
ATOM 1184 C CA . MET A 1 158 ? -10.855 -9.839 -7.537 1.00 97.75 158 MET A CA 1
ATOM 1185 C C . MET A 1 158 ? -9.744 -10.871 -7.344 1.00 97.75 158 MET A C 1
ATOM 1187 O O . MET A 1 158 ? -9.491 -11.681 -8.230 1.00 97.75 158 MET A O 1
ATOM 1191 N N . ALA A 1 159 ? -9.089 -10.839 -6.189 1.00 97.00 159 ALA A N 1
ATOM 1192 C CA . ALA A 1 159 ? -8.090 -11.821 -5.793 1.00 97.00 159 ALA A CA 1
ATOM 1193 C C . ALA A 1 159 ? -8.703 -12.876 -4.859 1.00 97.00 159 ALA A C 1
ATOM 1195 O O . ALA A 1 159 ? -9.862 -12.781 -4.441 1.00 97.00 159 ALA A O 1
ATOM 1196 N N . ILE A 1 160 ? -7.913 -13.889 -4.511 1.00 97.12 160 ILE A N 1
ATOM 1197 C CA . ILE A 1 160 ? -8.296 -14.945 -3.575 1.00 97.12 160 ILE A CA 1
ATOM 1198 C C . ILE A 1 160 ? -7.322 -14.937 -2.394 1.00 97.12 160 ILE A C 1
ATOM 1200 O O . ILE A 1 160 ? -6.102 -14.936 -2.573 1.00 97.12 160 ILE A O 1
ATOM 1204 N N . ASP A 1 161 ? -7.856 -14.936 -1.173 1.00 97.00 161 ASP A N 1
ATOM 1205 C CA . ASP A 1 161 ? -7.031 -15.042 0.031 1.00 97.00 161 ASP A CA 1
ATOM 1206 C C . ASP A 1 161 ? -6.526 -16.470 0.270 1.00 97.00 161 ASP A C 1
ATOM 1208 O O . ASP A 1 161 ? -7.028 -17.436 -0.305 1.00 97.00 161 ASP A O 1
ATOM 1212 N N . MET A 1 162 ? -5.551 -16.638 1.163 1.00 95.12 162 MET A N 1
ATOM 1213 C CA . MET A 1 162 ? -5.009 -17.965 1.501 1.00 95.12 162 MET A CA 1
ATOM 1214 C C . MET A 1 162 ? -6.055 -18.933 2.101 1.00 95.12 162 MET A C 1
ATOM 1216 O O . MET A 1 162 ? -5.820 -20.137 2.188 1.00 95.12 162 MET A O 1
ATOM 1220 N N . ARG A 1 163 ? -7.246 -18.451 2.493 1.00 96.00 163 ARG A N 1
ATOM 1221 C CA . ARG A 1 163 ? -8.382 -19.295 2.904 1.00 96.00 163 ARG A CA 1
ATOM 1222 C C . ARG A 1 163 ? -9.292 -19.677 1.733 1.00 96.00 163 ARG A C 1
ATOM 1224 O O . ARG A 1 163 ? -10.236 -20.442 1.945 1.00 96.00 163 ARG A O 1
ATOM 1231 N N . GLY A 1 1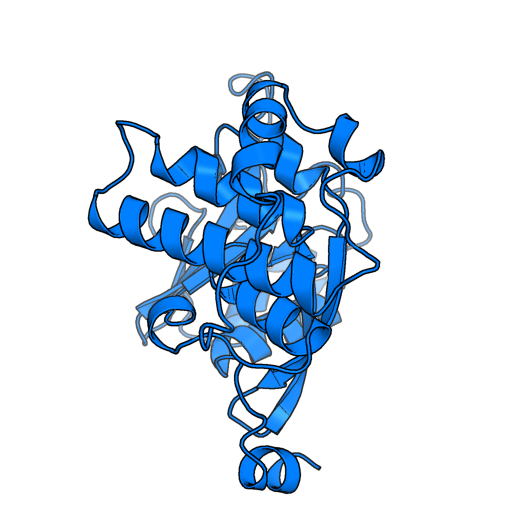64 ? -9.009 -19.219 0.519 1.00 96.38 164 GLY A N 1
ATOM 1232 C CA . GLY A 1 164 ? -9.787 -19.473 -0.690 1.00 96.38 164 GLY A CA 1
ATOM 1233 C C . GLY A 1 164 ? -10.984 -18.538 -0.865 1.00 96.38 164 GLY A C 1
ATOM 1234 O O . GLY A 1 164 ? -11.814 -18.775 -1.745 1.00 96.38 164 GLY A O 1
ATOM 1235 N N . LEU A 1 165 ? -11.123 -17.511 -0.026 1.00 97.50 165 LEU A N 1
ATOM 1236 C CA . LEU A 1 165 ? -12.238 -16.570 -0.087 1.00 97.50 165 LEU A CA 1
ATOM 1237 C C . LEU A 1 165 ? -11.903 -15.399 -1.028 1.00 97.50 165 LEU A C 1
ATOM 1239 O O . LEU A 1 165 ? -10.772 -14.908 -1.005 1.00 97.50 165 LEU A O 1
ATOM 1243 N N . PRO A 1 166 ? -12.875 -14.905 -1.815 1.00 97.31 166 PRO A N 1
ATOM 1244 C CA . PRO A 1 166 ? -12.661 -13.763 -2.695 1.00 97.31 166 PRO A CA 1
ATOM 1245 C C . PRO A 1 166 ? -12.382 -12.486 -1.898 1.00 97.31 166 PRO A C 1
ATOM 1247 O O . PRO A 1 166 ? -12.912 -12.286 -0.800 1.00 97.31 166 PRO A O 1
ATOM 1250 N N . VAL A 1 167 ? -11.534 -11.623 -2.439 1.00 97.94 167 VAL A N 1
ATOM 1251 C CA . VAL A 1 167 ? -11.253 -10.292 -1.903 1.00 97.94 167 VAL A CA 1
ATOM 1252 C C . VAL A 1 167 ? -11.066 -9.319 -3.058 1.00 97.94 167 VAL A C 1
ATOM 1254 O O . VAL A 1 167 ? -10.245 -9.535 -3.945 1.00 97.94 167 VAL A O 1
ATOM 1257 N N . GLN A 1 168 ? -11.837 -8.236 -3.044 1.00 98.31 168 GLN A N 1
ATOM 1258 C CA . GLN A 1 168 ? -11.678 -7.154 -4.003 1.00 98.31 168 GLN A CA 1
ATOM 1259 C C . GLN A 1 168 ? -10.599 -6.196 -3.498 1.00 98.31 168 GLN A C 1
ATOM 1261 O O . GLN A 1 168 ? -10.688 -5.678 -2.385 1.00 98.31 168 GLN A O 1
ATOM 1266 N N . LEU A 1 169 ? -9.577 -5.974 -4.318 1.00 98.25 169 LEU A N 1
ATOM 1267 C CA . LEU A 1 169 ? -8.477 -5.062 -4.029 1.00 98.25 169 LEU A CA 1
ATOM 1268 C C . LEU A 1 169 ? -8.638 -3.805 -4.881 1.00 98.25 169 LEU A C 1
ATOM 1270 O O . LEU A 1 169 ? -8.891 -3.902 -6.080 1.00 98.25 169 LEU A O 1
ATOM 1274 N N . HIS A 1 170 ? -8.472 -2.632 -4.270 1.00 97.69 170 HIS A N 1
ATOM 1275 C CA . HIS A 1 170 ? -8.362 -1.359 -4.982 1.00 97.69 170 HIS A CA 1
ATOM 1276 C C . HIS A 1 170 ? -6.957 -0.820 -4.797 1.00 97.69 170 HIS A C 1
ATOM 1278 O O . HIS A 1 170 ? -6.571 -0.470 -3.682 1.00 97.69 170 HIS A O 1
ATOM 1284 N N . CYS A 1 171 ? -6.210 -0.753 -5.891 1.00 97.12 171 CYS A N 1
ATOM 1285 C CA . CYS A 1 171 ? -4.804 -0.390 -5.880 1.00 97.12 171 CYS A CA 1
ATOM 1286 C C . CYS A 1 171 ? -4.526 0.762 -6.841 1.00 97.12 171 CYS A C 1
ATOM 1288 O O . CYS A 1 171 ? -5.345 1.145 -7.678 1.00 97.12 171 CYS A O 1
ATOM 1290 N N . VAL A 1 172 ? -3.332 1.320 -6.718 1.00 94.25 172 VAL A N 1
ATOM 1291 C CA . VAL A 1 172 ? -2.786 2.280 -7.682 1.00 94.25 172 VAL A CA 1
ATOM 1292 C C . VAL A 1 172 ? -2.448 1.597 -9.008 1.00 94.25 172 VAL A C 1
ATOM 1294 O O . VAL A 1 172 ? -2.181 0.396 -9.034 1.00 94.25 172 VAL A O 1
ATOM 1297 N N . ASP A 1 173 ? -2.451 2.356 -10.105 1.00 94.75 173 ASP A N 1
ATOM 1298 C CA . ASP A 1 173 ? -2.045 1.886 -11.435 1.00 94.75 173 ASP A CA 1
ATOM 1299 C C . ASP A 1 173 ? -0.674 1.173 -11.386 1.00 94.75 173 ASP A C 1
ATOM 1301 O O . ASP A 1 173 ? 0.275 1.736 -10.827 1.00 94.75 173 ASP A O 1
ATOM 1305 N N . PRO A 1 174 ? -0.532 -0.038 -11.961 1.00 96.44 174 PRO A N 1
ATOM 1306 C CA . PRO A 1 174 ? 0.719 -0.799 -11.908 1.00 96.44 174 PRO A CA 1
ATOM 1307 C C . PRO A 1 174 ? 1.900 -0.082 -12.576 1.00 96.44 174 PRO A C 1
ATOM 1309 O O . PRO A 1 174 ? 3.039 -0.229 -12.138 1.00 96.44 174 PRO A O 1
ATOM 1312 N N . ARG A 1 175 ? 1.657 0.762 -13.586 1.00 95.25 175 ARG A N 1
ATOM 1313 C CA . ARG A 1 175 ? 2.695 1.579 -14.236 1.00 95.25 175 ARG A CA 1
ATOM 1314 C C . ARG A 1 175 ? 3.164 2.688 -13.303 1.00 95.25 175 ARG A C 1
ATOM 1316 O O . ARG A 1 175 ? 4.365 2.922 -13.173 1.00 95.25 175 ARG A O 1
ATOM 1323 N N . ALA A 1 176 ? 2.221 3.339 -12.615 1.00 93.62 176 ALA A N 1
ATOM 1324 C CA . ALA A 1 176 ? 2.525 4.348 -11.602 1.00 93.62 176 ALA A CA 1
ATOM 1325 C C . ALA A 1 176 ? 3.255 3.737 -10.395 1.00 93.62 176 ALA A C 1
ATOM 1327 O O . ALA A 1 176 ? 4.189 4.344 -9.871 1.00 93.62 176 ALA A O 1
ATOM 1328 N N . PHE A 1 177 ? 2.877 2.523 -9.987 1.00 95.06 177 PHE A N 1
ATOM 1329 C CA . PHE A 1 177 ? 3.593 1.746 -8.980 1.00 95.06 177 PHE A CA 1
ATOM 1330 C C . PHE A 1 177 ? 5.035 1.469 -9.412 1.00 95.06 177 PHE A C 1
ATOM 1332 O O . PHE A 1 177 ? 5.963 1.821 -8.683 1.00 95.06 177 PHE A O 1
ATOM 1339 N N . ALA A 1 178 ? 5.232 0.896 -10.604 1.00 95.62 178 ALA A N 1
ATOM 1340 C CA . ALA A 1 178 ? 6.549 0.507 -11.096 1.00 95.62 178 ALA A CA 1
ATOM 1341 C C . ALA A 1 178 ? 7.500 1.709 -11.183 1.00 95.62 178 ALA A C 1
ATOM 1343 O O . ALA A 1 178 ? 8.604 1.674 -10.639 1.00 95.62 178 ALA A O 1
ATOM 1344 N N . VAL A 1 179 ? 7.052 2.818 -11.781 1.00 94.12 179 VAL A N 1
ATOM 1345 C CA . VAL A 1 179 ? 7.881 4.028 -11.904 1.00 94.12 179 VAL A CA 1
ATOM 1346 C C .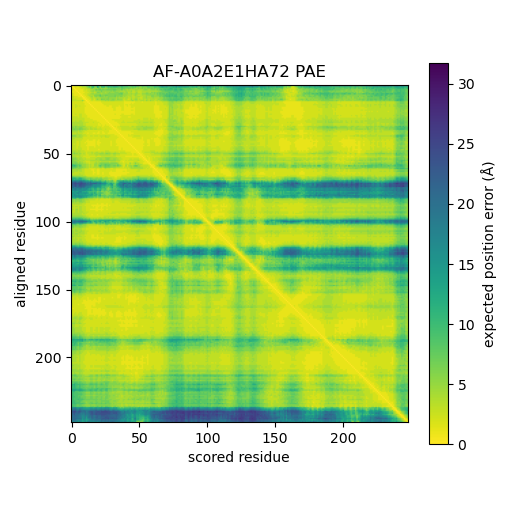 VAL A 1 179 ? 8.167 4.675 -10.550 1.00 94.12 179 VAL A C 1
ATOM 1348 O O . VAL A 1 179 ? 9.270 5.169 -10.321 1.00 94.12 179 VAL A O 1
ATOM 1351 N N . HIS A 1 180 ? 7.211 4.634 -9.618 1.00 92.62 180 HIS A N 1
ATOM 1352 C CA . HIS A 1 180 ? 7.415 5.159 -8.274 1.00 92.62 180 HIS A CA 1
ATOM 1353 C C . HIS A 1 180 ? 8.431 4.327 -7.484 1.00 92.62 180 HIS A C 1
ATOM 1355 O O . HIS A 1 180 ? 9.322 4.895 -6.856 1.00 92.62 180 HIS A O 1
ATOM 1361 N N . LYS A 1 181 ? 8.339 2.996 -7.550 1.00 94.19 181 LYS A N 1
ATOM 1362 C CA . LYS A 1 181 ? 9.289 2.075 -6.916 1.00 94.19 181 LYS A CA 1
ATOM 1363 C C . LYS A 1 181 ? 10.699 2.212 -7.494 1.00 94.19 181 LYS A C 1
ATOM 1365 O O . LYS A 1 181 ? 11.655 2.297 -6.728 1.00 94.19 181 LYS A O 1
ATOM 1370 N N . LEU A 1 182 ? 10.824 2.345 -8.815 1.00 94.56 182 LEU A N 1
ATOM 1371 C CA . LEU A 1 182 ? 12.108 2.610 -9.470 1.00 94.56 182 LEU A CA 1
ATOM 1372 C C . LEU A 1 182 ? 12.715 3.948 -9.021 1.00 94.56 182 LEU A C 1
ATOM 1374 O O . LEU A 1 182 ? 13.908 4.050 -8.756 1.00 94.56 182 LEU A O 1
ATOM 1378 N N . TRP A 1 183 ? 11.894 4.987 -8.880 1.00 92.19 183 TRP A N 1
ATOM 1379 C CA . TRP A 1 183 ? 12.364 6.262 -8.345 1.00 92.19 183 TRP A CA 1
ATOM 1380 C C . TRP A 1 183 ? 12.795 6.159 -6.873 1.00 92.19 183 TRP A C 1
ATOM 1382 O O . TRP A 1 183 ? 13.822 6.725 -6.498 1.00 92.19 183 TRP A O 1
ATOM 1392 N N . LEU A 1 184 ? 12.058 5.410 -6.043 1.00 90.19 184 LEU A N 1
ATOM 1393 C CA . LEU A 1 184 ? 12.424 5.160 -4.645 1.00 90.19 184 LEU A CA 1
ATOM 1394 C C . LEU A 1 184 ? 13.744 4.389 -4.511 1.00 90.19 184 LEU A C 1
ATOM 1396 O O . LEU A 1 184 ? 14.492 4.658 -3.572 1.00 90.19 184 LEU A O 1
ATOM 1400 N N . SER A 1 185 ? 14.062 3.471 -5.432 1.00 92.69 185 SER A N 1
ATOM 1401 C CA . SER A 1 185 ? 15.293 2.671 -5.351 1.00 92.69 185 SER A CA 1
ATOM 1402 C C . SER A 1 185 ? 16.578 3.479 -5.528 1.00 92.69 185 SER A C 1
ATOM 1404 O O . SER A 1 185 ? 17.646 3.027 -5.111 1.00 92.69 185 SER A O 1
ATOM 1406 N N . ASP A 1 186 ? 16.491 4.669 -6.120 1.00 89.88 186 ASP A N 1
ATOM 1407 C CA . ASP A 1 186 ? 17.652 5.518 -6.416 1.00 89.88 186 ASP A CA 1
ATOM 1408 C C . ASP A 1 186 ? 17.838 6.651 -5.409 1.00 89.88 186 ASP A C 1
ATOM 1410 O O . ASP A 1 186 ? 18.806 7.410 -5.471 1.00 89.88 186 ASP A O 1
ATOM 1414 N N . ARG A 1 187 ? 16.922 6.757 -4.447 1.00 86.00 187 ARG A N 1
ATOM 1415 C CA . ARG A 1 187 ? 17.028 7.718 -3.361 1.00 86.00 187 ARG A CA 1
ATOM 1416 C C . ARG A 1 187 ? 18.203 7.372 -2.447 1.00 86.00 187 ARG A C 1
ATOM 1418 O O . ARG A 1 187 ? 18.304 6.258 -1.936 1.00 86.00 187 ARG A O 1
ATOM 1425 N N . GLY A 1 188 ? 19.076 8.353 -2.218 1.00 84.69 188 GLY A N 1
ATOM 1426 C CA . GLY A 1 188 ? 20.254 8.193 -1.358 1.00 84.69 188 GLY A CA 1
ATOM 1427 C C . GLY A 1 188 ? 19.917 7.958 0.118 1.00 84.69 188 GLY A C 1
ATOM 1428 O O . GLY A 1 188 ? 20.701 7.340 0.824 1.00 84.69 188 GLY A O 1
ATOM 1429 N N . ASP A 1 189 ? 18.739 8.399 0.564 1.00 86.94 189 ASP A N 1
ATOM 1430 C CA . ASP A 1 189 ? 18.223 8.236 1.927 1.00 86.94 189 ASP A CA 1
ATOM 1431 C C . ASP A 1 189 ? 17.403 6.949 2.129 1.00 86.94 189 ASP A C 1
ATOM 1433 O O . ASP A 1 189 ? 16.851 6.716 3.204 1.00 86.94 189 ASP A O 1
ATOM 1437 N N . ARG A 1 190 ? 17.297 6.098 1.101 1.00 87.19 190 ARG A N 1
ATOM 1438 C CA . ARG A 1 190 ? 16.565 4.832 1.175 1.00 87.19 190 ARG A CA 1
ATOM 1439 C C . ARG A 1 190 ? 17.477 3.717 1.691 1.00 87.19 190 ARG A C 1
ATOM 1441 O O . ARG A 1 190 ? 18.575 3.512 1.183 1.00 87.19 190 ARG A O 1
ATOM 1448 N N . ASP A 1 191 ? 16.980 2.965 2.668 1.00 89.19 191 ASP A N 1
ATOM 1449 C CA . ASP A 1 191 ? 17.660 1.801 3.246 1.00 89.19 191 ASP A CA 1
ATOM 1450 C C . ASP A 1 191 ? 18.100 0.783 2.161 1.00 89.19 191 ASP A C 1
ATOM 1452 O O . ASP A 1 191 ? 17.277 0.448 1.300 1.00 89.19 191 ASP A O 1
ATOM 1456 N N . PRO A 1 192 ? 19.358 0.285 2.150 1.00 90.00 192 PRO A N 1
ATOM 1457 C CA . PRO A 1 192 ? 19.877 -0.509 1.031 1.00 90.00 192 PRO A CA 1
ATOM 1458 C C . PRO A 1 192 ? 19.078 -1.791 0.710 1.00 90.00 192 PRO A C 1
ATOM 1460 O O . PRO A 1 192 ? 18.740 -1.979 -0.463 1.00 90.00 192 PRO A O 1
ATOM 1463 N N . PRO A 1 193 ? 18.680 -2.634 1.688 1.00 88.88 193 PRO A N 1
ATOM 1464 C CA . PRO A 1 193 ? 17.760 -3.747 1.435 1.00 88.88 193 PRO A CA 1
ATOM 1465 C C . PRO A 1 193 ? 16.434 -3.315 0.794 1.00 88.88 193 PRO A C 1
ATOM 1467 O O . PRO A 1 193 ? 15.954 -3.955 -0.147 1.00 88.88 193 PRO A O 1
ATOM 1470 N N . LYS A 1 194 ? 15.844 -2.202 1.255 1.00 89.44 194 LYS A N 1
ATOM 1471 C CA . LYS A 1 194 ? 14.611 -1.659 0.661 1.00 89.44 194 LYS A CA 1
ATOM 1472 C C . LYS A 1 194 ? 14.832 -1.161 -0.765 1.00 89.44 194 LYS A C 1
ATOM 1474 O O . LYS A 1 194 ? 13.967 -1.396 -1.599 1.00 89.44 194 LYS A O 1
ATOM 1479 N N . ARG A 1 195 ? 15.984 -0.557 -1.078 1.00 92.62 195 ARG A N 1
ATOM 1480 C CA . ARG A 1 195 ? 16.328 -0.118 -2.446 1.00 92.62 195 ARG A CA 1
ATOM 1481 C C . ARG A 1 195 ? 16.353 -1.279 -3.432 1.00 92.62 195 ARG A C 1
ATOM 1483 O O . ARG A 1 195 ? 15.762 -1.175 -4.505 1.00 92.62 195 ARG A O 1
ATOM 1490 N N . MET A 1 196 ? 17.013 -2.378 -3.065 1.00 91.75 196 MET A N 1
ATOM 1491 C CA . MET A 1 196 ? 17.084 -3.573 -3.911 1.00 91.75 196 MET A CA 1
ATOM 1492 C C . MET A 1 196 ? 15.690 -4.153 -4.162 1.00 91.75 196 MET A C 1
ATOM 1494 O O . MET A 1 196 ? 15.329 -4.403 -5.312 1.00 91.75 196 MET A O 1
ATOM 1498 N N . ARG A 1 197 ? 14.880 -4.290 -3.103 1.00 92.00 197 ARG A N 1
ATOM 1499 C CA . ARG A 1 197 ? 13.502 -4.789 -3.208 1.00 92.00 197 ARG A CA 1
ATOM 1500 C C . ARG A 1 197 ? 12.611 -3.863 -4.038 1.00 92.00 197 ARG A C 1
ATOM 1502 O O . ARG A 1 197 ? 11.875 -4.347 -4.890 1.00 92.00 197 ARG A O 1
ATOM 1509 N N . ASP A 1 198 ? 12.699 -2.549 -3.830 1.00 94.38 198 ASP A N 1
ATOM 1510 C CA . ASP A 1 198 ? 11.932 -1.561 -4.594 1.00 94.38 198 ASP A CA 1
ATOM 1511 C C . ASP A 1 198 ? 12.263 -1.660 -6.095 1.00 94.38 198 ASP A C 1
ATOM 1513 O O . ASP A 1 198 ? 11.351 -1.708 -6.922 1.00 94.38 198 ASP A O 1
ATOM 1517 N N . ARG A 1 199 ? 13.548 -1.786 -6.461 1.00 94.88 199 ARG A N 1
ATOM 1518 C CA . ARG A 1 199 ? 13.957 -1.974 -7.862 1.00 94.88 199 ARG A CA 1
ATOM 1519 C C . ARG A 1 199 ? 13.441 -3.293 -8.440 1.00 94.88 199 ARG A C 1
ATOM 1521 O O . ARG A 1 199 ? 12.932 -3.298 -9.557 1.00 94.88 199 ARG A O 1
ATOM 1528 N N . ALA A 1 200 ? 13.551 -4.390 -7.694 1.00 94.12 200 ALA A N 1
ATOM 1529 C CA . ALA A 1 200 ? 13.096 -5.703 -8.146 1.00 94.12 200 ALA A CA 1
ATOM 1530 C C . ALA A 1 200 ? 11.573 -5.726 -8.383 1.00 94.12 200 ALA A C 1
ATOM 1532 O O . ALA A 1 200 ? 11.126 -6.141 -9.449 1.00 94.12 200 ALA A O 1
ATOM 1533 N N . GLN A 1 201 ? 10.785 -5.170 -7.453 1.00 95.94 201 GLN A N 1
ATOM 1534 C CA . GLN A 1 201 ? 9.336 -5.012 -7.620 1.00 95.94 201 GLN A CA 1
ATOM 1535 C C . GLN A 1 201 ? 8.991 -4.117 -8.819 1.00 95.94 201 GLN A C 1
ATOM 1537 O O . GLN A 1 201 ? 8.072 -4.432 -9.571 1.00 95.94 201 GLN A O 1
ATOM 1542 N N . ALA A 1 202 ? 9.722 -3.016 -9.027 1.00 95.81 202 ALA A N 1
ATOM 1543 C CA . ALA A 1 202 ? 9.497 -2.131 -10.169 1.00 95.81 202 ALA A CA 1
ATOM 1544 C C . ALA A 1 202 ? 9.670 -2.856 -11.510 1.00 95.81 202 ALA A C 1
ATOM 1546 O O . ALA A 1 202 ? 8.811 -2.746 -12.385 1.00 95.81 202 ALA A O 1
ATOM 1547 N N . MET A 1 203 ? 10.762 -3.611 -11.652 1.00 94.50 203 MET A N 1
ATOM 1548 C CA . MET A 1 203 ? 11.069 -4.349 -12.878 1.00 94.50 203 MET A CA 1
ATOM 1549 C C . MET A 1 203 ? 10.079 -5.491 -13.111 1.00 94.50 203 MET A C 1
ATOM 1551 O O . MET A 1 203 ? 9.561 -5.618 -14.219 1.00 94.50 203 MET A O 1
ATOM 1555 N N . ALA A 1 204 ? 9.747 -6.259 -12.069 1.00 94.56 204 ALA A N 1
ATOM 1556 C CA . ALA A 1 204 ? 8.787 -7.355 -12.168 1.00 94.56 204 ALA A CA 1
ATOM 1557 C C . ALA A 1 204 ? 7.392 -6.853 -12.570 1.00 94.56 204 ALA A C 1
ATOM 1559 O O . ALA A 1 204 ? 6.785 -7.374 -13.503 1.00 94.56 204 ALA A O 1
ATOM 1560 N N . VAL A 1 205 ? 6.891 -5.782 -11.940 1.00 96.12 205 VAL A N 1
ATOM 1561 C CA . VAL A 1 205 ? 5.589 -5.208 -12.316 1.00 96.12 205 VAL A CA 1
ATOM 1562 C C . VAL A 1 205 ? 5.616 -4.656 -13.739 1.00 96.12 205 VAL A C 1
ATOM 1564 O O . VAL A 1 205 ? 4.662 -4.861 -14.486 1.00 96.12 205 VAL A O 1
ATOM 1567 N N . ALA A 1 206 ? 6.699 -4.000 -14.159 1.00 94.81 206 ALA A N 1
ATOM 1568 C CA . ALA A 1 206 ? 6.817 -3.528 -15.535 1.00 94.81 206 ALA A CA 1
ATOM 1569 C C . ALA A 1 206 ? 6.825 -4.676 -16.555 1.00 94.81 206 ALA A C 1
ATOM 1571 O O . ALA A 1 206 ? 6.186 -4.573 -17.604 1.00 94.81 206 ALA A O 1
ATOM 1572 N N . GLN A 1 207 ? 7.484 -5.789 -16.230 1.00 92.25 207 GLN A N 1
ATOM 1573 C CA . GLN A 1 207 ? 7.457 -7.007 -17.032 1.00 92.25 207 GLN A CA 1
ATOM 1574 C C . GLN A 1 207 ? 6.033 -7.559 -17.166 1.00 92.25 207 GLN A C 1
ATOM 1576 O O . GLN A 1 207 ? 5.584 -7.824 -18.284 1.00 92.25 207 GLN A O 1
ATOM 1581 N N . VAL A 1 208 ? 5.311 -7.666 -16.045 1.00 93.44 208 VAL A N 1
ATOM 1582 C CA . VAL A 1 208 ? 3.918 -8.129 -16.014 1.00 93.44 208 VAL A CA 1
ATOM 1583 C C . VAL A 1 20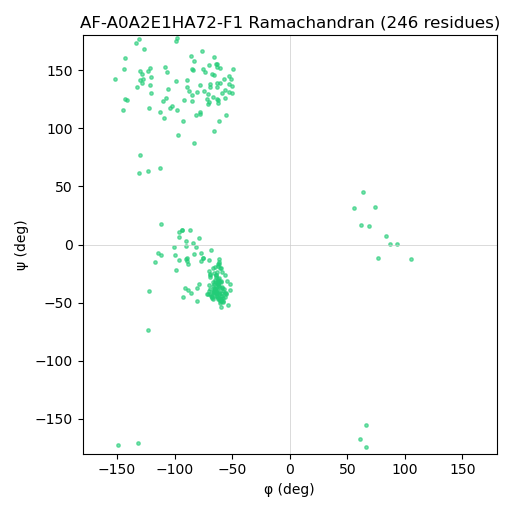8 ? 3.022 -7.237 -16.856 1.00 93.44 208 VAL A C 1
ATOM 1585 O O . VAL A 1 208 ? 2.256 -7.731 -17.681 1.00 93.44 208 VAL A O 1
ATOM 1588 N N . VAL A 1 209 ? 3.152 -5.920 -16.705 1.00 94.50 209 VAL A N 1
ATOM 1589 C CA . VAL A 1 209 ? 2.373 -4.956 -17.481 1.00 94.50 209 VAL A CA 1
ATOM 1590 C C . VAL A 1 209 ? 2.596 -5.150 -18.982 1.00 94.50 209 VAL A C 1
ATOM 1592 O O . VAL A 1 209 ? 1.636 -5.263 -19.738 1.00 94.50 209 VAL A O 1
ATOM 1595 N N . ARG A 1 210 ? 3.856 -5.251 -19.417 1.00 91.25 210 ARG A N 1
ATOM 1596 C CA . ARG A 1 210 ? 4.207 -5.375 -20.841 1.00 91.25 210 ARG A CA 1
ATOM 1597 C C . ARG A 1 210 ? 3.712 -6.673 -21.471 1.00 91.25 210 ARG A C 1
ATOM 1599 O O . ARG A 1 210 ? 3.319 -6.658 -22.634 1.00 91.25 210 ARG A O 1
ATOM 1606 N N . ARG A 1 211 ? 3.764 -7.780 -20.729 1.00 89.69 211 ARG A N 1
ATOM 1607 C CA . ARG A 1 211 ? 3.452 -9.119 -21.251 1.00 89.69 211 ARG A CA 1
ATOM 1608 C C . ARG A 1 211 ? 1.990 -9.517 -21.088 1.00 89.69 211 ARG A C 1
ATOM 1610 O O . ARG A 1 211 ? 1.438 -10.161 -21.973 1.00 89.69 211 ARG A O 1
ATOM 1617 N N . HIS A 1 212 ? 1.373 -9.145 -19.972 1.00 92.94 212 HIS A N 1
ATOM 1618 C CA . HIS A 1 212 ? 0.073 -9.680 -19.564 1.00 92.94 212 HIS A CA 1
ATOM 1619 C C . HIS A 1 212 ? -1.030 -8.620 -19.491 1.00 92.94 212 HIS A C 1
ATOM 1621 O O . HIS A 1 212 ? -2.203 -8.980 -19.478 1.00 92.94 212 HIS A O 1
ATOM 1627 N N . LEU A 1 213 ? -0.690 -7.324 -19.493 1.00 93.75 213 LEU A N 1
ATOM 1628 C CA . LEU A 1 213 ? -1.659 -6.222 -19.423 1.00 9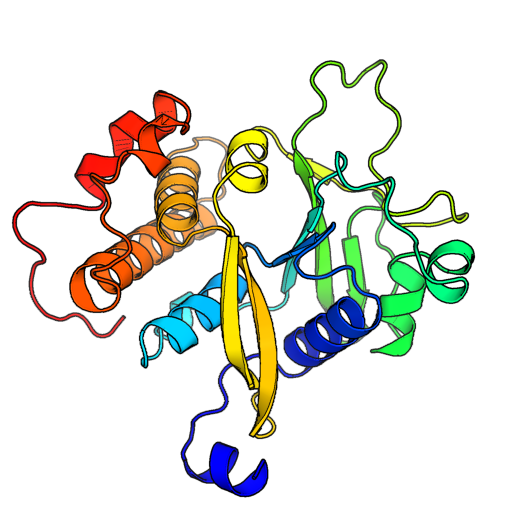3.75 213 LEU A CA 1
ATOM 1629 C C . LEU A 1 213 ? -1.497 -5.267 -20.621 1.00 93.75 213 LEU A C 1
ATOM 1631 O O . LEU A 1 213 ? -1.184 -4.088 -20.437 1.00 93.75 213 LEU A O 1
ATOM 1635 N N . PRO A 1 214 ? -1.723 -5.732 -21.868 1.00 88.44 214 PRO A N 1
ATOM 1636 C CA . PRO A 1 214 ? -1.461 -4.948 -23.083 1.00 88.44 214 PRO A CA 1
ATOM 1637 C C . PRO A 1 214 ? -2.298 -3.663 -23.190 1.00 88.44 214 PRO A C 1
ATOM 1639 O O . PRO A 1 214 ? -1.947 -2.752 -23.937 1.00 88.44 214 PRO A O 1
ATOM 1642 N N . ASN A 1 215 ? -3.393 -3.567 -22.435 1.00 90.88 215 ASN A N 1
ATOM 1643 C CA . ASN A 1 215 ? -4.216 -2.366 -22.306 1.00 90.88 215 ASN A CA 1
ATOM 1644 C C . ASN A 1 215 ? -3.582 -1.275 -21.419 1.00 90.88 215 ASN A C 1
ATOM 1646 O O . ASN A 1 215 ? -4.071 -0.149 -21.411 1.00 90.88 215 ASN A O 1
ATOM 1650 N N . LEU A 1 216 ? -2.516 -1.581 -20.674 1.00 92.94 216 LEU A N 1
ATOM 1651 C CA . LEU A 1 216 ? -1.799 -0.654 -19.797 1.00 92.94 216 LEU A CA 1
ATOM 1652 C C . LEU A 1 216 ? -0.396 -0.387 -20.344 1.00 92.94 216 LEU A C 1
ATOM 1654 O O . LEU A 1 216 ? 0.614 -0.734 -19.742 1.00 92.94 216 LEU A O 1
ATOM 1658 N N . ARG A 1 217 ? -0.303 0.263 -21.501 1.00 90.44 217 ARG A N 1
ATOM 1659 C CA . ARG A 1 217 ? 0.998 0.559 -22.112 1.00 90.44 217 ARG A CA 1
ATOM 1660 C C . ARG A 1 217 ? 1.737 1.677 -21.366 1.00 90.44 217 ARG A C 1
ATOM 1662 O O . ARG A 1 217 ? 1.110 2.587 -20.819 1.00 90.44 217 ARG A O 1
ATOM 1669 N N . PHE A 1 218 ? 3.070 1.628 -21.355 1.00 90.38 218 PHE A N 1
ATOM 1670 C CA . PHE A 1 218 ? 3.920 2.657 -20.734 1.00 90.38 218 PHE A CA 1
ATOM 1671 C C . PHE A 1 218 ? 4.068 3.940 -21.573 1.00 90.38 218 PHE A C 1
ATOM 1673 O O . PHE A 1 218 ? 4.504 4.959 -21.045 1.00 90.38 218 PHE A O 1
ATOM 1680 N N . ASP A 1 219 ? 3.684 3.910 -22.850 1.00 87.44 219 ASP A N 1
ATOM 1681 C CA . ASP A 1 219 ? 3.652 5.064 -23.760 1.00 87.44 219 ASP A CA 1
ATOM 1682 C C . ASP A 1 219 ? 2.264 5.724 -23.848 1.00 87.44 219 ASP A C 1
ATOM 1684 O O . ASP A 1 219 ? 2.039 6.632 -24.647 1.00 87.44 219 ASP A O 1
ATOM 1688 N N . ASP A 1 220 ? 1.321 5.276 -23.020 1.00 87.94 220 ASP A N 1
ATOM 1689 C CA . ASP A 1 220 ? -0.029 5.816 -22.981 1.00 87.94 220 ASP A CA 1
ATOM 1690 C C . ASP A 1 220 ? -0.049 7.247 -22.414 1.00 87.94 220 ASP A C 1
ATOM 1692 O O . ASP A 1 220 ? 0.585 7.551 -21.396 1.00 87.94 220 ASP A O 1
ATOM 1696 N N . ARG A 1 221 ? -0.853 8.122 -23.032 1.00 86.38 221 ARG A N 1
ATOM 1697 C CA . ARG A 1 221 ? -0.976 9.539 -22.647 1.00 86.38 221 ARG A CA 1
ATOM 1698 C C . ARG A 1 221 ? -1.434 9.749 -21.204 1.00 86.38 221 ARG A C 1
ATOM 1700 O O . ARG A 1 221 ? -1.133 10.787 -20.620 1.00 86.38 221 ARG A O 1
ATOM 1707 N N . SER A 1 222 ? -2.118 8.782 -20.589 1.00 84.44 222 SER A N 1
ATOM 1708 C CA . SER A 1 222 ? -2.504 8.851 -19.170 1.00 84.44 222 SER A CA 1
ATOM 1709 C C . SER A 1 222 ? -1.300 9.051 -18.238 1.00 84.44 222 SER A C 1
ATOM 1711 O O . SER A 1 222 ? -1.435 9.676 -17.182 1.00 84.44 222 SER A O 1
ATOM 1713 N N . LEU A 1 223 ? -0.105 8.613 -18.650 1.00 86.38 223 LEU A N 1
ATOM 1714 C CA . LEU A 1 223 ? 1.138 8.787 -17.900 1.00 86.38 223 LEU A CA 1
ATOM 1715 C C . LEU A 1 223 ? 1.813 10.153 -18.104 1.00 86.38 223 LEU A C 1
ATOM 1717 O O . LEU A 1 223 ? 2.735 10.487 -17.358 1.00 86.38 223 LEU A O 1
ATOM 1721 N N . GLU A 1 224 ? 1.349 10.993 -19.036 1.00 84.56 224 GLU A N 1
ATOM 1722 C CA . GLU A 1 224 ? 1.882 12.355 -19.228 1.00 84.56 224 GLU A CA 1
ATOM 1723 C C . GLU A 1 224 ? 1.651 13.253 -18.003 1.00 84.56 224 GLU A C 1
ATOM 1725 O O . GLU A 1 224 ? 2.414 14.191 -17.759 1.00 84.56 224 GLU A O 1
ATOM 1730 N N . THR A 1 225 ? 0.639 12.919 -17.196 1.00 82.94 225 THR A N 1
ATOM 1731 C CA . THR A 1 225 ? 0.307 13.597 -15.935 1.00 82.94 225 THR A CA 1
ATOM 1732 C C . THR A 1 225 ? 1.328 13.342 -14.823 1.00 82.94 225 THR A C 1
ATOM 1734 O O . THR A 1 225 ? 1.336 14.053 -13.814 1.00 82.94 225 THR A O 1
ATOM 1737 N N . LEU A 1 226 ? 2.220 12.358 -14.995 1.00 85.75 226 LEU A N 1
ATOM 1738 C CA . LEU A 1 226 ? 3.272 12.086 -14.030 1.00 85.75 226 LEU A CA 1
ATOM 1739 C C . LEU A 1 226 ? 4.296 13.239 -13.980 1.00 85.75 226 LEU A C 1
ATOM 1741 O O . LEU A 1 226 ? 4.629 13.857 -15.002 1.00 85.75 226 LEU A O 1
ATOM 1745 N N . PRO A 1 227 ? 4.879 13.511 -12.798 1.00 86.94 227 PRO A N 1
ATOM 1746 C CA . PRO A 1 227 ? 5.986 14.447 -12.664 1.00 86.94 227 PRO A CA 1
ATOM 1747 C C . PRO A 1 227 ? 7.131 14.110 -13.619 1.00 86.94 227 PRO A C 1
ATOM 1749 O O . PRO A 1 227 ? 7.453 12.940 -13.834 1.00 86.94 227 PRO A O 1
ATOM 1752 N N . LYS A 1 228 ? 7.814 15.142 -14.130 1.00 87.31 228 LYS A N 1
ATOM 1753 C CA . LYS A 1 228 ? 8.949 14.985 -15.059 1.00 87.31 228 LYS A CA 1
ATOM 1754 C C . LYS A 1 228 ? 10.014 14.011 -14.531 1.00 87.31 228 LYS A C 1
ATOM 1756 O O . LYS A 1 228 ? 10.520 13.197 -15.292 1.00 87.31 228 LYS A O 1
ATOM 1761 N N . ALA A 1 229 ? 10.296 14.053 -13.226 1.00 85.88 229 ALA A N 1
ATOM 1762 C CA . ALA A 1 229 ? 11.258 13.161 -12.577 1.00 85.88 229 ALA A CA 1
ATOM 1763 C C . ALA A 1 229 ? 10.903 11.669 -12.713 1.00 85.88 229 ALA A C 1
ATOM 1765 O O . ALA A 1 229 ? 11.809 10.852 -12.805 1.00 85.88 229 ALA A O 1
ATOM 1766 N N . LEU A 1 230 ? 9.612 11.322 -12.756 1.00 87.56 230 LEU A N 1
ATOM 1767 C CA . LEU A 1 230 ? 9.148 9.955 -13.000 1.00 87.56 230 LEU A CA 1
ATOM 1768 C C . LEU A 1 230 ? 9.051 9.645 -14.490 1.00 87.56 230 LEU A C 1
ATOM 1770 O O . LEU A 1 230 ? 9.479 8.579 -14.914 1.00 87.56 230 LEU A O 1
ATOM 1774 N N . ARG A 1 231 ? 8.540 10.579 -15.303 1.00 88.75 231 ARG A N 1
ATOM 1775 C CA . ARG A 1 231 ? 8.416 10.373 -16.757 1.00 88.75 231 ARG A CA 1
ATOM 1776 C C . ARG A 1 231 ? 9.749 10.042 -17.417 1.00 88.75 231 ARG A C 1
ATOM 1778 O O . ARG A 1 231 ? 9.799 9.154 -18.258 1.00 88.75 231 ARG A O 1
ATOM 1785 N N . ASN A 1 232 ? 10.829 10.680 -16.971 1.00 88.75 232 ASN A N 1
ATOM 1786 C CA . ASN A 1 232 ? 12.182 10.403 -17.456 1.00 88.75 232 ASN A CA 1
ATOM 1787 C C . ASN A 1 232 ? 12.660 8.961 -17.190 1.00 88.75 232 ASN A C 1
ATOM 1789 O O . ASN A 1 232 ? 13.657 8.553 -17.769 1.00 88.75 232 ASN A O 1
ATOM 1793 N N . ARG A 1 233 ? 11.978 8.211 -16.315 1.00 88.81 233 ARG A N 1
ATOM 1794 C CA . ARG A 1 233 ? 12.309 6.828 -15.939 1.00 88.81 233 ARG A CA 1
ATOM 1795 C C . ARG A 1 233 ? 11.461 5.787 -16.669 1.00 88.81 233 ARG A C 1
ATOM 1797 O O . ARG A 1 233 ? 11.739 4.600 -16.556 1.00 88.81 233 ARG A O 1
ATOM 1804 N N . LEU A 1 234 ? 10.416 6.197 -17.394 1.00 89.00 234 LEU A N 1
ATOM 1805 C CA . LEU A 1 234 ? 9.497 5.260 -18.056 1.00 89.00 234 LEU A CA 1
ATOM 1806 C C . LEU A 1 234 ? 10.206 4.402 -19.113 1.00 89.00 234 LEU A C 1
ATOM 1808 O O . LEU A 1 234 ? 9.876 3.229 -19.263 1.00 89.00 234 LEU A O 1
ATOM 1812 N N . SER A 1 235 ? 11.213 4.956 -19.795 1.00 86.62 235 SER A N 1
ATOM 1813 C CA . SER A 1 235 ? 12.021 4.229 -20.780 1.00 86.62 235 SER A CA 1
ATOM 1814 C C . SER A 1 235 ? 12.800 3.058 -20.171 1.00 86.62 235 SER A C 1
ATOM 1816 O O . SER A 1 235 ? 12.962 2.039 -20.831 1.00 86.62 235 SER A O 1
ATOM 1818 N N . GLU A 1 236 ? 13.220 3.150 -18.905 1.00 89.62 236 GLU A N 1
ATOM 1819 C CA . GLU A 1 236 ? 13.899 2.048 -18.201 1.00 89.62 236 GLU A CA 1
ATOM 1820 C C . GLU A 1 236 ? 12.961 0.870 -17.907 1.00 89.62 236 GLU A C 1
ATOM 1822 O O . GLU A 1 236 ? 13.417 -0.261 -17.772 1.00 89.62 236 GLU A O 1
ATOM 1827 N N . LEU A 1 237 ? 11.654 1.126 -17.808 1.00 87.50 237 LEU A N 1
ATOM 1828 C CA . LEU A 1 237 ? 10.635 0.109 -17.534 1.00 87.50 237 LEU A CA 1
ATOM 1829 C C . LEU A 1 237 ? 10.067 -0.524 -18.807 1.00 87.50 237 LEU A C 1
ATOM 1831 O O . LEU A 1 237 ? 9.391 -1.549 -18.740 1.00 87.50 237 LEU A O 1
ATOM 1835 N N . SER A 1 238 ? 10.346 0.064 -19.968 1.00 80.69 238 SER A N 1
ATOM 1836 C CA . SER A 1 238 ? 9.892 -0.429 -21.264 1.00 80.69 238 SER A CA 1
ATOM 1837 C C . SER A 1 238 ? 11.044 -0.501 -22.274 1.00 80.69 238 SER A C 1
ATOM 1839 O O . SER A 1 238 ? 10.976 0.172 -23.304 1.00 80.69 238 SER A O 1
ATOM 1841 N N . PRO A 1 239 ? 12.094 -1.307 -22.009 1.00 70.44 239 PRO A N 1
ATOM 1842 C CA . PRO A 1 239 ? 13.157 -1.532 -22.986 1.00 70.44 239 PRO A CA 1
ATOM 1843 C C . PRO A 1 239 ? 12.596 -2.163 -24.270 1.00 70.44 239 PRO A C 1
ATOM 1845 O O . PRO A 1 239 ? 11.593 -2.875 -24.226 1.00 70.44 239 PRO A O 1
ATOM 1848 N N . GLU A 1 240 ? 13.234 -1.915 -25.415 1.00 63.78 240 GLU A N 1
ATOM 1849 C CA . GLU A 1 240 ? 12.777 -2.435 -26.717 1.00 63.78 240 GLU A CA 1
ATOM 1850 C C . GLU A 1 240 ? 12.765 -3.973 -26.769 1.00 63.78 240 GLU A C 1
ATOM 1852 O O . GLU A 1 240 ? 11.874 -4.557 -27.381 1.00 63.78 240 GLU A O 1
ATOM 1857 N N . ASP A 1 241 ? 13.680 -4.626 -26.045 1.00 65.69 241 ASP A N 1
ATOM 1858 C CA . ASP A 1 241 ? 13.707 -6.077 -25.860 1.00 65.69 241 ASP A CA 1
ATOM 1859 C C . ASP A 1 241 ? 13.198 -6.445 -24.446 1.00 65.69 241 ASP A C 1
ATOM 1861 O O . ASP A 1 241 ? 13.770 -6.004 -23.442 1.00 65.69 241 ASP A O 1
ATOM 1865 N N . PRO A 1 242 ? 12.086 -7.193 -24.305 1.00 59.31 242 PRO A N 1
ATOM 1866 C CA . PRO A 1 242 ? 11.579 -7.649 -23.011 1.00 59.31 242 PRO A CA 1
ATOM 1867 C C . PRO A 1 242 ? 12.447 -8.698 -22.307 1.00 59.31 242 PRO A C 1
ATOM 1869 O O . PRO A 1 242 ? 12.123 -9.036 -21.163 1.00 59.31 242 PRO A O 1
ATOM 1872 N N . GLY A 1 243 ? 13.516 -9.190 -22.945 1.00 61.62 243 GLY A N 1
ATOM 1873 C CA . GLY A 1 243 ? 14.335 -10.282 -22.426 1.00 61.62 243 GLY A CA 1
ATOM 1874 C C . GLY A 1 243 ? 13.553 -11.603 -22.361 1.00 61.62 243 GLY A C 1
ATOM 1875 O O . GLY A 1 243 ? 12.411 -11.660 -22.817 1.00 61.62 243 GLY A O 1
ATOM 1876 N N . PRO A 1 244 ? 14.126 -12.682 -21.803 1.00 58.62 244 PRO A N 1
ATOM 1877 C CA . PRO A 1 244 ? 13.425 -13.958 -21.647 1.00 58.62 244 PRO A CA 1
ATOM 1878 C C . PRO A 1 244 ? 12.242 -13.853 -20.671 1.00 58.62 244 PRO A C 1
ATOM 1880 O O . PRO A 1 244 ? 12.164 -12.921 -19.867 1.00 58.62 244 PRO A O 1
ATOM 1883 N N . ASP A 1 245 ? 11.321 -14.817 -20.738 1.00 57.47 245 ASP A N 1
ATOM 1884 C CA . ASP A 1 245 ? 10.287 -14.990 -19.715 1.00 57.47 245 ASP A CA 1
ATOM 1885 C C . ASP A 1 245 ? 10.968 -15.385 -18.402 1.00 57.47 245 ASP A C 1
ATOM 1887 O O . ASP A 1 245 ? 11.361 -16.530 -18.200 1.00 57.47 245 ASP A O 1
ATOM 1891 N N . ALA A 1 246 ? 11.178 -14.402 -17.530 1.00 55.34 246 ALA A N 1
ATOM 1892 C CA . ALA A 1 246 ? 11.495 -14.674 -16.141 1.00 55.34 246 ALA A CA 1
ATOM 1893 C C . ALA A 1 246 ? 10.189 -14.981 -15.404 1.00 55.34 246 ALA A C 1
ATOM 1895 O O . ALA A 1 246 ? 9.234 -14.204 -15.527 1.00 55.34 246 ALA A O 1
ATOM 1896 N N . ASP A 1 247 ? 10.177 -16.076 -14.642 1.00 57.00 247 ASP A N 1
ATOM 1897 C CA . ASP A 1 247 ? 9.187 -16.292 -13.589 1.00 57.00 247 ASP A CA 1
ATOM 1898 C C . ASP A 1 247 ? 9.267 -15.080 -12.651 1.00 57.00 247 ASP A C 1
ATOM 1900 O O . ASP A 1 247 ? 10.310 -14.814 -12.043 1.00 57.00 247 ASP A O 1
ATOM 1904 N N . TRP A 1 248 ? 8.209 -14.271 -12.654 1.00 65.19 248 TRP A N 1
ATOM 1905 C CA . TRP A 1 248 ? 8.114 -13.050 -11.859 1.00 65.19 248 TRP A CA 1
ATOM 1906 C C . TRP A 1 248 ? 7.668 -13.370 -10.443 1.00 65.19 248 TRP A C 1
ATOM 1908 O O . TRP A 1 248 ? 7.019 -14.410 -10.233 1.00 65.19 248 TRP A O 1
#